Protein AF-0000000086019446 (afdb_homodimer)

Organism: Nephila pilipes (NCBI:txid299642)

Radius of gyration: 33.74 Å; Cα contacts (8 Å, |Δi|>4): 191; chains: 2; bounding box: 47×135×87 Å

Foldseek 3Di:
DDDPPPPDPPCPPCVVVVQDDQDDLVVLVVQLVPDQALVSLVVSLVVLVVSLVCLVVHDDPDPVVSVVSNVSSVVSSVVSVVVSVVNVVVVVVVVLVVQQVVCVVVVHHRDDDDDPPPPDPPPD/DPPPCPPDPPCVPCVVVVQDDQDDLVVLVVQLVPDQALVSLVVSLVVLVVSLVCLVVHDDPDPVVSVVSNVSSVVSSVVSVVSSVVRVVVVVVVVLVVQQVVCVVVVHDRDDDPDPDDDPPPPD

Secondary structure (DSSP, 8-state):
--------------------PPP-HHHHHHHHHH--SHHHHHHHHHHHHHHHHTGGGS--SSHHHHHHHHHHHHHHHHHHHHHHHHHHHHHHHHHHHHHHHHHHHTTPPPP-------------/--------------------PPP-HHHHHHHHHH--SHHHHHHHHHHHHHHHHTGGGS--SSHHHHHHHHHHHHHHHHHHHHHHHHHHHHHHHHHHHHHHHHHHHTTPPPP-------------

Structure (mmCIF, N/CA/C/O backbone):
data_AF-0000000086019446-model_v1
#
loop_
_entity.id
_entity.type
_entity.pdbx_description
1 polymer 'Uncharacterized protein'
#
loop_
_atom_site.group_PDB
_atom_site.id
_atom_site.type_symbol
_atom_site.label_atom_id
_atom_site.label_alt_id
_atom_site.label_comp_id
_atom_site.label_asym_id
_atom_site.label_entity_id
_atom_site.label_seq_id
_atom_site.pdbx_PDB_ins_code
_atom_site.Cartn_x
_atom_site.Cartn_y
_atom_site.Cartn_z
_atom_site.occupancy
_atom_site.B_iso_or_equiv
_atom_site.auth_seq_id
_atom_site.auth_comp_id
_atom_site.auth_asym_id
_atom_site.auth_atom_id
_atom_site.pdbx_PDB_model_num
ATOM 1 N N . MET A 1 1 ? -12.086 83.938 -12.227 1 29.7 1 MET A N 1
ATOM 2 C CA . MET A 1 1 ? -12.352 82.812 -13.133 1 29.7 1 MET A CA 1
ATOM 3 C C . MET A 1 1 ? -11.625 81.562 -12.664 1 29.7 1 MET A C 1
ATOM 5 O O . MET A 1 1 ? -10.398 81.5 -12.734 1 29.7 1 MET A O 1
ATOM 9 N N . ASP A 1 2 ? -12.016 81 -11.477 1 32.5 2 ASP A N 1
ATOM 10 C CA . ASP A 1 2 ? -11.562 80.125 -10.438 1 32.5 2 ASP A CA 1
ATOM 11 C C . ASP A 1 2 ? -11.258 78.75 -11.023 1 32.5 2 ASP A C 1
ATOM 13 O O . ASP A 1 2 ? -11.953 78.25 -11.93 1 32.5 2 ASP A O 1
ATOM 17 N N . THR A 1 3 ? -9.945 78.188 -10.852 1 35.88 3 THR A N 1
ATOM 18 C CA . THR A 1 3 ? -9.188 77 -11.109 1 35.88 3 THR A CA 1
ATOM 19 C C . THR A 1 3 ? -10.023 75.75 -10.781 1 35.88 3 THR A C 1
ATOM 21 O O . THR A 1 3 ? -10.531 75.625 -9.664 1 35.88 3 THR A O 1
ATOM 24 N N . ASP A 1 4 ? -10.633 75.062 -11.773 1 32.84 4 ASP A N 1
ATOM 25 C CA . ASP A 1 4 ? -11.297 73.812 -12.07 1 32.84 4 ASP A CA 1
ATOM 26 C C . ASP A 1 4 ? -10.523 72.625 -11.492 1 32.84 4 ASP A C 1
ATOM 28 O O . ASP A 1 4 ? -9.828 71.938 -12.219 1 32.84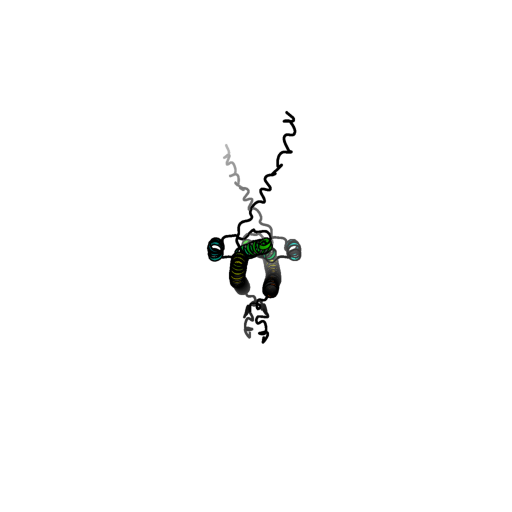 4 ASP A O 1
ATOM 32 N N . ASN A 1 5 ? -9.609 72.938 -10.539 1 37.22 5 ASN A N 1
ATOM 33 C CA . ASN A 1 5 ? -8.797 71.812 -10.141 1 37.22 5 ASN A CA 1
ATOM 34 C C . ASN A 1 5 ? -9.664 70.562 -9.797 1 37.22 5 ASN A C 1
ATOM 36 O O . ASN A 1 5 ? -10.422 70.625 -8.828 1 37.22 5 ASN A O 1
ATOM 40 N N . ILE A 1 6 ? -10.133 69.875 -10.812 1 38.38 6 ILE A N 1
ATOM 41 C CA . ILE A 1 6 ? -10.805 68.562 -10.672 1 38.38 6 ILE A CA 1
ATOM 42 C C . ILE A 1 6 ? -10.039 67.688 -9.68 1 38.38 6 ILE A C 1
ATOM 44 O O . ILE A 1 6 ? -8.82 67.562 -9.789 1 38.38 6 ILE A O 1
ATOM 48 N N . PRO A 1 7 ? -10.477 67.625 -8.422 1 35.78 7 PRO A N 1
ATOM 49 C CA . PRO A 1 7 ? -9.883 66.688 -7.43 1 35.78 7 PRO A CA 1
ATOM 50 C C . PRO A 1 7 ? -9.453 65.375 -8.039 1 35.78 7 PRO A C 1
ATOM 52 O O . PRO A 1 7 ? -9.992 64.938 -9.062 1 35.78 7 PRO A O 1
ATOM 55 N N . ASP A 1 8 ? -8.133 65.062 -8.102 1 37.19 8 ASP A N 1
ATOM 56 C CA . ASP A 1 8 ? -7.52 63.75 -8.32 1 37.19 8 ASP A CA 1
ATOM 57 C C . ASP A 1 8 ? -8.391 62.656 -7.766 1 37.19 8 ASP A C 1
ATOM 59 O O . ASP A 1 8 ? -8.695 62.625 -6.57 1 37.19 8 ASP A O 1
ATOM 63 N N . VAL A 1 9 ? -9.344 62.156 -8.492 1 35.72 9 VAL A N 1
ATOM 64 C CA . VAL A 1 9 ? -9.984 60.844 -8.375 1 35.72 9 VAL A CA 1
ATOM 65 C C . VAL A 1 9 ? -9.016 59.844 -7.734 1 35.72 9 VAL A C 1
ATOM 67 O O . VAL A 1 9 ? -7.941 59.594 -8.273 1 35.72 9 VAL A O 1
ATOM 70 N N . PHE A 1 10 ? -8.891 59.875 -6.418 1 35.19 10 PHE A N 1
ATOM 71 C CA . PHE A 1 10 ? -8.414 58.719 -5.656 1 35.19 10 PHE A CA 1
ATOM 72 C C . PHE A 1 10 ? -8.75 57.438 -6.371 1 35.19 10 PHE A C 1
ATOM 74 O O . PHE A 1 10 ? -9.922 57.156 -6.656 1 35.19 10 PHE A O 1
ATOM 81 N N . ALA A 1 11 ? -8.117 57.031 -7.402 1 37.34 11 ALA A N 1
ATOM 82 C CA . ALA A 1 11 ? -7.922 55.656 -7.855 1 37.34 11 ALA A CA 1
ATOM 83 C C . ALA A 1 11 ? -7.969 54.688 -6.684 1 37.34 11 ALA A C 1
ATOM 85 O O . ALA A 1 11 ? -6.977 54.5 -5.969 1 37.34 11 ALA A O 1
ATOM 86 N N . HIS A 1 12 ? -8.836 54.812 -5.668 1 37.66 12 HIS A N 1
ATOM 87 C CA . HIS A 1 12 ? -9.141 53.656 -4.832 1 37.66 12 HIS A CA 1
ATOM 88 C C . HIS A 1 12 ? -9.219 52.375 -5.668 1 37.66 12 HIS A C 1
ATOM 90 O O . HIS A 1 12 ? -10.258 52.094 -6.27 1 37.66 12 HIS A O 1
ATOM 96 N N . GLY A 1 13 ? -8.508 52.219 -6.695 1 40.19 13 GLY A N 1
ATOM 97 C CA . GLY A 1 13 ? -8.445 50.875 -7.184 1 40.19 13 GLY A CA 1
ATOM 98 C C . GLY A 1 13 ? -8.797 49.844 -6.121 1 40.19 13 GLY A C 1
ATOM 99 O O . GLY A 1 13 ? -8.5 50.031 -4.941 1 40.19 13 GLY A O 1
ATOM 100 N N . GLU A 1 14 ? -9.992 49.156 -6.203 1 39.81 14 GLU A N 1
ATOM 101 C CA . GLU A 1 14 ? -10.453 47.969 -5.527 1 39.81 14 GLU A CA 1
ATOM 102 C C . GLU A 1 14 ? -9.281 47.031 -5.191 1 39.81 14 GLU A C 1
ATOM 104 O O . GLU A 1 14 ? -8.695 46.438 -6.086 1 39.81 14 GLU A O 1
ATOM 109 N N . LEU A 1 15 ? -8.133 47.406 -4.777 1 41 15 LEU A N 1
ATOM 110 C CA . LEU A 1 15 ? -7.359 46.375 -4.094 1 41 15 LEU A CA 1
ATOM 111 C C . LEU A 1 15 ? -8.281 45.344 -3.467 1 41 15 LEU A C 1
ATOM 113 O O . LEU A 1 15 ? -8.812 45.562 -2.375 1 41 15 LEU A O 1
ATOM 117 N N . PHE A 1 16 ? -9.32 44.938 -4.062 1 43.44 16 PHE A N 1
ATOM 118 C CA . PHE A 1 16 ? -9.961 43.688 -3.676 1 43.44 16 PHE A CA 1
ATOM 119 C C . PHE A 1 16 ? -8.938 42.688 -3.162 1 43.44 16 PHE A C 1
ATOM 121 O O . PHE A 1 16 ? -8.312 41.969 -3.947 1 43.44 16 PHE A O 1
ATOM 128 N N . THR A 1 17 ? -7.941 43.031 -2.48 1 46.56 17 THR A N 1
ATOM 129 C CA . THR A 1 17 ? -7.172 42 -1.814 1 46.56 17 THR A CA 1
ATOM 130 C C . THR A 1 17 ? -8.086 40.844 -1.357 1 46.56 17 THR A C 1
ATOM 132 O O . THR A 1 17 ? -9.055 41.094 -0.641 1 46.56 17 THR A O 1
ATOM 135 N N . SER A 1 18 ? -8.414 40 -2.225 1 51.56 18 SER A N 1
ATOM 136 C CA . SER A 1 18 ? -9.117 38.781 -1.83 1 51.56 18 SER A CA 1
ATOM 137 C C . SER A 1 18 ? -8.852 38.438 -0.37 1 51.56 18 SER A C 1
ATOM 139 O O . SER A 1 18 ? -7.695 38.281 0.033 1 51.56 18 SER A O 1
ATOM 141 N N . PHE A 1 19 ? -9.594 38.969 0.502 1 65.31 19 PHE A N 1
ATOM 142 C CA . PHE A 1 19 ? -9.539 38.656 1.928 1 65.31 19 PHE A CA 1
ATOM 143 C C . PHE A 1 19 ? -9.492 37.156 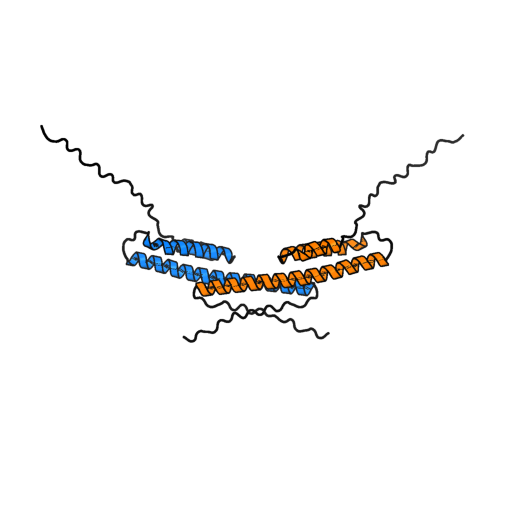2.162 1 65.31 19 PHE A C 1
ATOM 145 O O . PHE A 1 19 ? -10.391 36.438 1.748 1 65.31 19 PHE A O 1
ATOM 152 N N . ILE A 1 20 ? -8.359 36.594 2.219 1 75.25 20 ILE A N 1
ATOM 153 C CA . ILE A 1 20 ? -8.211 35.188 2.605 1 75.25 20 ILE A CA 1
ATOM 154 C C . ILE A 1 20 ? -8.742 35 4.02 1 75.25 20 ILE A C 1
ATOM 156 O O . ILE A 1 20 ? -8.328 35.688 4.953 1 75.25 20 ILE A O 1
ATOM 160 N N . GLU A 1 21 ? -9.867 34.375 4.082 1 87.19 21 GLU A N 1
ATOM 161 C CA . GLU A 1 21 ? -10.422 34.062 5.391 1 87.19 21 GLU A CA 1
ATOM 162 C C . GLU A 1 21 ? -9.797 32.781 5.961 1 87.19 21 GLU A C 1
ATOM 164 O O . GLU A 1 21 ? -9.461 31.859 5.215 1 87.19 21 GLU A O 1
ATOM 169 N N . PRO A 1 22 ? -9.641 32.844 7.285 1 92.19 22 PRO A N 1
ATOM 170 C CA . PRO A 1 22 ? -9.156 31.609 7.902 1 92.19 22 PRO A CA 1
ATOM 171 C C . PRO A 1 22 ? -10.094 30.422 7.688 1 92.19 22 PRO A C 1
ATOM 173 O O . PRO A 1 22 ? -11.312 30.609 7.582 1 92.19 22 PRO A O 1
ATOM 176 N N . VAL A 1 23 ? -9.516 29.344 7.605 1 93.75 23 VAL A N 1
ATOM 177 C CA . VAL A 1 23 ? -10.273 28.109 7.449 1 93.75 23 VAL A CA 1
ATOM 178 C C . VAL A 1 23 ? -10.961 27.75 8.766 1 93.75 23 VAL A C 1
ATOM 180 O O . VAL A 1 23 ? -10.391 27.938 9.844 1 93.75 23 VAL A O 1
ATOM 183 N N . ASN A 1 24 ? -12.109 27.281 8.617 1 93.12 24 ASN A N 1
ATOM 184 C CA . ASN A 1 24 ? -12.859 26.797 9.773 1 93.12 24 ASN A CA 1
ATOM 185 C C . ASN A 1 24 ? -12.352 25.438 10.25 1 93.12 24 ASN A C 1
ATOM 187 O O . ASN A 1 24 ? -12.617 24.422 9.609 1 93.12 24 ASN A O 1
ATOM 191 N N . VAL A 1 25 ? -11.758 25.359 11.422 1 96.38 25 VAL A N 1
ATOM 192 C CA . VAL A 1 25 ? -11.109 24.156 11.945 1 96.38 25 VAL A CA 1
ATOM 193 C C . VAL A 1 25 ? -12.156 23.109 12.305 1 96.38 25 VAL A C 1
ATOM 195 O O . VAL A 1 25 ? -11.938 21.922 12.117 1 96.38 25 VAL A O 1
ATOM 198 N N . GLU A 1 26 ? -13.305 23.594 12.773 1 94.75 26 GLU A N 1
ATOM 199 C CA . GLU A 1 26 ? -14.359 22.656 13.156 1 94.75 26 GLU A CA 1
ATOM 200 C C . GLU A 1 26 ? -14.859 21.875 11.953 1 94.75 26 GLU A C 1
ATOM 202 O O . GLU A 1 26 ? -15.141 20.672 12.062 1 94.75 26 GLU A O 1
ATOM 207 N N . ALA A 1 27 ? -15 22.469 10.836 1 94.56 27 ALA A N 1
ATOM 208 C CA . ALA A 1 27 ? -15.383 21.781 9.602 1 94.56 27 ALA A CA 1
ATOM 209 C C . ALA A 1 27 ? -14.336 20.75 9.203 1 94.56 27 ALA A C 1
ATOM 211 O O . ALA A 1 27 ? -14.672 19.656 8.734 1 94.56 27 ALA A O 1
ATOM 212 N N . GLN A 1 28 ? -13.086 21.078 9.383 1 97.12 28 GLN A N 1
ATOM 213 C CA . GLN A 1 28 ? -12.008 20.156 9.039 1 97.12 28 GLN A CA 1
ATOM 214 C C . GLN A 1 28 ? -11.977 18.953 9.977 1 97.12 28 GLN A C 1
ATOM 216 O O . GLN A 1 28 ? -11.594 17.859 9.578 1 97.12 28 GLN A O 1
ATOM 221 N N . LYS A 1 29 ? -12.352 19.219 11.195 1 97.5 29 LYS A N 1
ATOM 222 C CA . LYS A 1 29 ? -12.422 18.109 12.148 1 97.5 29 LYS A CA 1
ATOM 223 C C . LYS A 1 29 ? -13.422 17.047 11.695 1 97.5 29 LYS A C 1
ATOM 225 O O . LYS A 1 29 ? -13.172 15.852 11.828 1 97.5 29 LYS A O 1
ATOM 230 N N . VAL A 1 30 ? -14.516 17.547 11.219 1 97 30 VAL A N 1
ATOM 231 C CA . VAL A 1 30 ? -15.523 16.641 10.703 1 97 30 VAL A CA 1
ATOM 232 C C . VAL A 1 30 ? -14.93 15.812 9.555 1 97 30 VAL A C 1
ATOM 234 O O . VAL A 1 30 ? -15.117 14.594 9.5 1 97 30 VAL A O 1
ATOM 237 N N . ASN A 1 31 ? -14.234 16.484 8.641 1 96.62 31 ASN A N 1
ATOM 238 C CA . ASN A 1 31 ? -13.578 15.797 7.539 1 96.62 31 ASN A CA 1
ATOM 239 C C . ASN A 1 31 ? -12.555 14.773 8.039 1 96.62 31 ASN A C 1
ATOM 241 O O . ASN A 1 31 ? -12.461 13.672 7.508 1 96.62 31 ASN A O 1
ATOM 245 N N . LEU A 1 32 ? -11.836 15.156 9.094 1 98.25 32 LEU A N 1
ATOM 246 C CA . LEU A 1 32 ? -10.812 14.281 9.648 1 98.25 32 LEU A CA 1
ATOM 247 C C . LEU A 1 32 ? -11.43 13.023 10.25 1 98.25 32 LEU A C 1
ATOM 249 O O . LEU A 1 32 ? -10.914 11.922 10.055 1 98.25 32 LEU A O 1
ATOM 253 N N . ILE A 1 33 ? -12.461 13.211 10.914 1 97.38 33 ILE A N 1
ATOM 254 C CA . ILE A 1 33 ? -13.156 12.094 11.547 1 97.38 33 ILE A CA 1
ATOM 255 C C . ILE A 1 33 ? -13.625 11.109 10.477 1 97.38 33 ILE A C 1
ATOM 257 O O . ILE A 1 33 ? -13.578 9.898 10.68 1 97.38 33 ILE A O 1
ATOM 261 N N . ALA A 1 34 ? -13.961 11.594 9.352 1 96.56 34 ALA A N 1
ATOM 262 C CA . ALA A 1 34 ? -14.523 10.781 8.281 1 96.56 34 ALA A CA 1
ATOM 263 C C . ALA A 1 34 ? -13.438 10.023 7.531 1 96.56 34 ALA A C 1
ATOM 265 O O . ALA A 1 34 ? -13.727 9.117 6.75 1 96.56 34 ALA A O 1
ATOM 266 N N . CYS A 1 35 ? -12.234 10.359 7.754 1 97 35 CYS A N 1
ATOM 267 C CA . CYS A 1 35 ? -11.133 9.703 7.059 1 97 35 CYS A CA 1
ATOM 268 C C . CYS A 1 35 ? -10.992 8.258 7.512 1 97 35 CYS A C 1
ATOM 270 O O . CYS A 1 35 ? -10.883 7.98 8.711 1 97 35 CYS A O 1
ATOM 272 N N . ASN A 1 36 ? -10.922 7.34 6.508 1 96.81 36 ASN A N 1
ATOM 273 C CA . ASN A 1 36 ? -10.711 5.93 6.824 1 96.81 36 ASN A CA 1
ATOM 274 C C . ASN A 1 36 ? -9.438 5.391 6.18 1 96.81 36 ASN A C 1
ATOM 276 O O . ASN A 1 36 ? -9.062 4.238 6.398 1 96.81 36 ASN A O 1
ATOM 280 N N . LYS A 1 37 ? -8.852 6.211 5.41 1 97.25 37 LYS A N 1
ATOM 281 C CA . LYS A 1 37 ? -7.562 5.887 4.801 1 97.25 37 LYS A CA 1
ATOM 282 C C . LYS A 1 37 ? -6.512 6.938 5.152 1 97.25 37 LYS A C 1
ATOM 284 O O . LYS A 1 37 ? -6.82 8.125 5.258 1 97.25 37 LYS A O 1
ATOM 289 N N . SER A 1 38 ? -5.266 6.426 5.254 1 97.44 38 SER A N 1
ATOM 290 C CA . SER A 1 38 ? -4.18 7.32 5.637 1 97.44 38 SER A CA 1
ATOM 291 C C . SER A 1 38 ? -3.992 8.43 4.609 1 97.44 38 SER A C 1
ATOM 293 O O . SER A 1 38 ? -3.721 9.578 4.969 1 97.44 38 SER A O 1
ATOM 295 N N . ILE A 1 39 ? -4.168 8.117 3.359 1 96.62 39 ILE A N 1
ATOM 296 C CA . ILE A 1 39 ? -3.904 9.062 2.285 1 96.62 39 ILE A CA 1
ATOM 297 C C . ILE A 1 39 ? -4.871 10.242 2.391 1 96.62 39 ILE A C 1
ATOM 299 O O . ILE A 1 39 ? -4.516 11.375 2.062 1 96.62 39 ILE A O 1
ATOM 303 N N . ASP A 1 40 ? -6.109 10 2.832 1 96.94 40 ASP A N 1
ATOM 304 C CA . ASP A 1 40 ? -7.09 11.062 3.018 1 96.94 40 ASP A CA 1
ATOM 305 C C . ASP A 1 40 ? -6.668 12.008 4.141 1 96.94 40 ASP A C 1
ATOM 307 O O . ASP A 1 40 ? -6.816 13.227 4.023 1 96.94 40 ASP A O 1
ATOM 311 N N . CYS A 1 41 ? -6.105 11.43 5.188 1 97.69 41 CYS A N 1
ATOM 312 C CA . CYS A 1 41 ? -5.586 12.242 6.281 1 97.69 41 CYS A CA 1
ATOM 313 C C . CYS A 1 41 ? -4.453 13.141 5.801 1 97.69 41 CYS A C 1
ATOM 315 O O . CYS A 1 41 ? -4.379 14.312 6.18 1 97.69 41 CYS A O 1
ATOM 317 N N . LEU A 1 42 ? -3.637 12.516 5.012 1 97.81 42 LEU A N 1
ATOM 318 C CA . LEU A 1 42 ? -2.486 13.258 4.512 1 97.81 42 LEU A CA 1
ATOM 319 C C . LEU A 1 42 ? -2.934 14.484 3.719 1 97.81 42 LEU A C 1
ATOM 321 O O . LEU A 1 42 ? -2.348 15.562 3.848 1 97.81 42 LEU A O 1
ATOM 325 N N . SER A 1 43 ? -3.963 14.32 2.947 1 97.75 43 SER A N 1
ATOM 326 C CA . SER A 1 43 ? -4.504 15.43 2.166 1 97.75 43 SER A CA 1
ATOM 327 C C . SER A 1 43 ? -4.969 16.562 3.066 1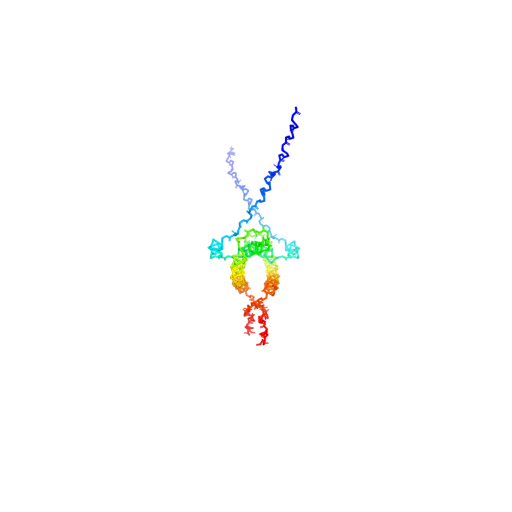 97.75 43 SER A C 1
ATOM 329 O O . SER A 1 43 ? -4.734 17.734 2.768 1 97.75 43 SER A O 1
ATOM 331 N N . ILE A 1 44 ? -5.559 16.219 4.145 1 98.19 44 ILE A N 1
ATOM 332 C CA . ILE A 1 44 ? -6.055 17.203 5.094 1 98.19 44 ILE A CA 1
ATOM 333 C C . ILE A 1 44 ? -4.879 17.906 5.773 1 98.19 44 ILE A C 1
ATOM 335 O O . ILE A 1 44 ? -4.895 19.125 5.961 1 98.19 44 ILE A O 1
ATOM 339 N N . ILE A 1 45 ? -3.873 17.125 6.113 1 98.25 45 ILE A N 1
ATOM 340 C CA . ILE A 1 45 ? -2.68 17.672 6.738 1 98.25 45 ILE A CA 1
ATOM 341 C C . ILE A 1 45 ? -2.049 18.719 5.812 1 98.25 45 ILE A C 1
ATOM 343 O O . ILE A 1 45 ? -1.79 19.844 6.227 1 98.25 45 ILE A O 1
ATOM 347 N N . LEU A 1 46 ? -1.829 18.328 4.59 1 97.62 46 LEU A N 1
ATOM 348 C CA . LEU A 1 46 ? -1.182 19.203 3.623 1 97.62 46 LEU A CA 1
ATOM 349 C C . LEU A 1 46 ? -2.012 20.469 3.395 1 97.62 46 LEU A C 1
ATOM 351 O O . LEU A 1 46 ? -1.465 21.562 3.303 1 97.62 46 LEU A O 1
ATOM 355 N N . PHE A 1 47 ? -3.289 20.328 3.326 1 97.81 47 PHE A N 1
ATOM 356 C CA . PHE A 1 47 ? -4.195 21.453 3.168 1 97.81 47 PHE A CA 1
ATOM 357 C C . PHE A 1 47 ? -4.059 22.438 4.336 1 97.81 47 PHE A C 1
ATOM 359 O O . PHE A 1 47 ? -3.891 23.641 4.129 1 97.81 47 PHE A O 1
ATOM 366 N N . MET A 1 48 ? -4.066 21.922 5.531 1 98 48 MET A N 1
ATOM 367 C CA . MET A 1 48 ? -4.031 22.766 6.723 1 98 48 MET A CA 1
ATOM 368 C C . MET A 1 48 ? -2.654 23.391 6.898 1 98 48 MET A C 1
ATOM 370 O O . MET A 1 48 ? -2.547 24.531 7.375 1 98 48 MET A O 1
ATOM 374 N N . GLU A 1 49 ? -1.639 22.641 6.543 1 97.44 49 GLU A N 1
ATOM 375 C CA . GLU A 1 49 ? -0.297 23.219 6.586 1 97.44 49 GLU A CA 1
ATOM 376 C C . GLU A 1 49 ? -0.169 24.391 5.625 1 97.44 49 GLU A C 1
ATOM 378 O O . GLU A 1 49 ? 0.455 25.406 5.949 1 97.44 49 GLU A O 1
ATOM 383 N N . GLU A 1 50 ? -0.741 24.219 4.449 1 97.25 50 GLU A N 1
ATOM 384 C CA . GLU A 1 50 ? -0.746 25.328 3.5 1 97.25 50 GLU A CA 1
ATOM 385 C C . GLU A 1 50 ? -1.467 26.547 4.074 1 97.25 50 GLU A C 1
ATOM 387 O O . GLU A 1 50 ? -0.993 27.672 3.941 1 97.25 50 GLU A O 1
ATOM 392 N N . LYS A 1 51 ? -2.566 26.359 4.703 1 97 51 LYS A N 1
ATOM 393 C CA . LYS A 1 51 ? -3.326 27.453 5.305 1 97 51 LYS A CA 1
ATOM 394 C C . LYS A 1 51 ? -2.547 28.109 6.445 1 97 51 LYS A C 1
ATOM 396 O O . LYS A 1 51 ? -2.576 29.328 6.605 1 97 51 LYS A O 1
ATOM 401 N N . LEU A 1 52 ? -1.892 27.25 7.242 1 97.44 52 LEU A N 1
ATOM 402 C CA . LEU A 1 52 ? -1.066 27.766 8.328 1 97.44 52 LEU A CA 1
ATOM 403 C C . LEU A 1 52 ? 0.021 28.688 7.789 1 97.44 52 LEU A C 1
ATOM 405 O O . LEU A 1 52 ? 0.259 29.766 8.344 1 97.44 52 LEU A O 1
ATOM 409 N N . ASN A 1 53 ? 0.585 28.328 6.688 1 95.5 53 ASN A N 1
ATOM 410 C CA . ASN A 1 53 ? 1.662 29.094 6.078 1 95.5 53 ASN A CA 1
ATOM 411 C C . ASN A 1 53 ? 1.148 30.422 5.496 1 95.5 53 ASN A C 1
ATOM 413 O O . ASN A 1 53 ? 1.924 31.344 5.277 1 95.5 53 ASN A O 1
ATOM 417 N N . LYS A 1 54 ? -0.099 30.562 5.297 1 94.69 54 LYS A N 1
ATOM 418 C CA . LYS A 1 54 ? -0.68 31.734 4.672 1 94.69 54 LYS A CA 1
ATOM 419 C C . LYS A 1 54 ? -1.239 32.688 5.719 1 94.69 54 LYS A C 1
ATOM 421 O O . LYS A 1 54 ? -1.729 33.781 5.379 1 94.69 54 LYS A O 1
ATOM 426 N N . ILE A 1 55 ? -1.107 32.344 7.035 1 94.81 55 ILE A N 1
ATOM 427 C CA . ILE A 1 55 ? -1.68 33.156 8.109 1 94.81 55 ILE A CA 1
ATOM 428 C C . ILE A 1 55 ? -1.129 34.562 8.047 1 94.81 55 ILE A C 1
ATOM 430 O O . ILE A 1 55 ? -1.873 35.531 8.219 1 94.81 55 ILE A O 1
ATOM 434 N N . PRO A 1 56 ? 0.177 34.812 7.746 1 92.19 56 PRO A N 1
ATOM 435 C CA . PRO A 1 56 ? 0.707 36.156 7.691 1 92.19 56 PRO A CA 1
ATOM 436 C C . PRO A 1 56 ? 0.029 37 6.617 1 92.19 56 PRO A C 1
ATOM 438 O O . PRO A 1 56 ? 0.117 38.25 6.656 1 92.19 56 PRO A O 1
ATOM 441 N N . GLN A 1 57 ? -0.667 36.406 5.676 1 91.25 57 GLN A N 1
ATOM 442 C CA . GLN A 1 57 ? -1.319 37.125 4.59 1 91.25 57 GLN A CA 1
ATOM 443 C C . GLN A 1 57 ? -2.754 37.5 4.957 1 91.25 57 GLN A C 1
ATOM 445 O O . GLN A 1 57 ? -3.424 38.219 4.211 1 91.25 57 GLN A O 1
ATOM 450 N N . ILE A 1 58 ? -3.234 37 6.059 1 90.81 58 ILE A N 1
ATOM 451 C CA . ILE A 1 58 ? -4.609 37.25 6.488 1 90.81 58 ILE A CA 1
ATOM 452 C C . ILE A 1 58 ? -4.656 38.469 7.406 1 90.81 58 ILE A C 1
ATOM 454 O O . ILE A 1 58 ? -3.771 38.656 8.25 1 90.81 58 ILE A O 1
ATOM 458 N N . ILE A 1 59 ? -5.645 39.25 7.266 1 89.5 59 ILE A N 1
ATOM 459 C CA . ILE A 1 59 ? -5.84 40.406 8.117 1 89.5 59 ILE A CA 1
ATOM 460 C C . ILE A 1 59 ? -6.672 40.031 9.336 1 89.5 59 ILE A C 1
ATOM 462 O O . ILE A 1 59 ? -7.812 39.562 9.203 1 89.5 59 ILE A O 1
ATOM 466 N N . PHE A 1 60 ? -6.051 40.25 10.547 1 90.88 60 PHE A N 1
ATOM 467 C CA . PHE A 1 60 ? -6.734 39.938 11.797 1 90.88 60 PHE A CA 1
ATOM 468 C C . PHE A 1 60 ? -7.082 41.219 12.547 1 90.88 60 PHE A C 1
ATOM 470 O O . PHE A 1 60 ? -6.477 42.25 12.312 1 90.88 60 PHE A O 1
ATOM 477 N N . LEU A 1 61 ? -8.109 41.062 13.352 1 88.5 61 LEU A N 1
ATOM 478 C CA . LEU A 1 61 ? -8.531 42.188 14.195 1 88.5 61 LEU A CA 1
ATOM 479 C C . LEU A 1 61 ? -7.391 42.656 15.086 1 88.5 61 LEU A C 1
ATOM 481 O O . LEU A 1 61 ? -7.168 43.875 15.227 1 88.5 61 LEU A O 1
ATOM 485 N N . ASP A 1 62 ? -6.699 41.656 15.758 1 91 62 ASP A N 1
ATOM 486 C CA . ASP A 1 62 ? -5.52 41.875 16.578 1 91 62 ASP A CA 1
ATOM 487 C C . ASP A 1 62 ? -4.609 40.656 16.625 1 91 62 ASP A C 1
ATOM 489 O O . ASP A 1 62 ? -4.93 39.625 16.031 1 91 62 ASP A O 1
ATOM 493 N N . GLU A 1 63 ? -3.514 40.844 17.375 1 93.19 63 GLU A N 1
ATOM 494 C CA . GLU A 1 63 ? -2.502 39.812 17.438 1 93.19 63 GLU A CA 1
ATOM 495 C C . GLU A 1 63 ? -3.004 38.594 18.234 1 93.19 63 GLU A C 1
ATOM 497 O O . GLU A 1 63 ? -2.594 37.469 17.984 1 93.19 63 GLU A O 1
ATOM 502 N N . SER A 1 64 ? -3.84 38.906 19.125 1 94.06 64 SER A N 1
ATOM 503 C CA . SER A 1 64 ? -4.391 37.812 19.953 1 94.06 64 SER A CA 1
ATOM 504 C C . SER A 1 64 ? -5.215 36.875 19.094 1 94.06 64 SER A C 1
ATOM 506 O O . SER A 1 64 ? -5.086 35.656 19.234 1 94.06 64 SER A O 1
ATOM 508 N N . LYS A 1 65 ? -6.004 37.406 18.25 1 94.25 65 LYS A N 1
ATOM 509 C CA . LYS A 1 65 ? -6.832 36.594 17.375 1 94.25 65 LYS A CA 1
ATOM 510 C C . LYS A 1 65 ? -5.969 35.812 16.375 1 94.25 65 LYS A C 1
ATOM 512 O O . LYS A 1 65 ? -6.246 34.625 16.109 1 94.25 65 LYS A O 1
ATOM 517 N N . LYS A 1 66 ? -5.008 36.406 15.859 1 94.75 66 LYS A N 1
ATOM 518 C CA . LYS A 1 66 ? -4.066 35.719 14.961 1 94.75 66 LYS A CA 1
ATOM 519 C C . LYS A 1 66 ? -3.41 34.531 15.648 1 94.75 66 LYS A C 1
ATOM 521 O O . LYS A 1 66 ? -3.363 33.438 15.086 1 94.75 66 LYS A O 1
ATOM 526 N N . ASN A 1 67 ? -2.938 34.719 16.844 1 95.88 67 ASN A N 1
ATOM 527 C CA . ASN A 1 67 ? -2.281 33.656 17.609 1 95.88 67 ASN A CA 1
ATOM 528 C C . ASN A 1 67 ? -3.238 32.5 17.922 1 95.88 67 ASN A C 1
ATOM 530 O O . ASN A 1 67 ? -2.846 31.344 17.875 1 95.88 67 ASN A O 1
ATOM 534 N N . GLU A 1 68 ? -4.43 32.875 18.234 1 95.62 68 GLU A N 1
ATOM 535 C CA . GLU A 1 68 ? -5.445 31.875 18.5 1 95.62 68 GLU A CA 1
ATOM 536 C C . GLU A 1 68 ? -5.668 30.984 17.281 1 95.62 68 GLU A C 1
ATOM 538 O O . GLU A 1 68 ? -5.707 29.766 17.406 1 95.62 68 GLU A O 1
ATOM 543 N N . VAL A 1 69 ? -5.809 31.562 16.141 1 95.56 69 VAL A N 1
ATOM 544 C CA . VAL A 1 69 ? -6.027 30.828 14.898 1 95.56 69 VAL A CA 1
ATOM 545 C C . VAL A 1 69 ? -4.816 29.953 14.602 1 95.56 69 VAL A C 1
ATOM 547 O O . VAL A 1 69 ? -4.961 28.766 14.258 1 95.56 69 VAL A O 1
ATOM 550 N N . MET A 1 70 ? -3.648 30.438 14.75 1 96.88 70 MET A N 1
ATOM 551 C CA . MET A 1 70 ? -2.42 29.688 14.508 1 96.88 70 MET A CA 1
ATOM 552 C C . MET A 1 70 ? -2.334 28.469 15.43 1 96.88 70 MET A C 1
ATOM 554 O O . MET A 1 70 ? -1.969 27.375 14.992 1 96.88 70 MET A O 1
ATOM 558 N N . GLN A 1 71 ? -2.654 28.719 16.625 1 97.25 71 GLN A N 1
ATOM 559 C CA . GLN A 1 71 ? -2.619 27.641 17.594 1 97.25 71 GLN A CA 1
ATOM 560 C C . GLN A 1 71 ? -3.637 26.547 17.266 1 97.25 71 GLN A C 1
ATOM 562 O O . GLN A 1 71 ? -3.328 25.359 17.328 1 97.25 71 GLN A O 1
ATOM 567 N N . ASN A 1 72 ? -4.801 27.016 16.891 1 97.56 72 ASN A N 1
ATOM 568 C CA . ASN A 1 72 ? -5.84 26.062 16.516 1 97.56 72 ASN A CA 1
ATOM 569 C C . ASN A 1 72 ? -5.414 25.219 15.312 1 97.56 72 ASN A C 1
ATOM 571 O O . ASN A 1 72 ? -5.641 24.016 15.289 1 97.56 72 ASN A O 1
ATOM 575 N N . TYR A 1 73 ? -4.832 25.828 14.328 1 98 73 TYR A N 1
ATOM 576 C CA . TYR A 1 73 ? -4.34 25.094 13.164 1 98 73 TYR A CA 1
ATOM 577 C C . TYR A 1 73 ? -3.287 24.078 13.555 1 98 73 TYR A C 1
ATOM 579 O O . TYR A 1 73 ? -3.346 22.922 13.133 1 98 73 TYR A O 1
ATOM 587 N N . SER A 1 74 ? -2.393 24.484 14.453 1 97.56 74 SER A N 1
ATOM 588 C CA . SER A 1 74 ? -1.29 23.625 14.859 1 97.56 74 SER A CA 1
ATOM 589 C C . SER A 1 74 ? -1.799 22.391 15.609 1 97.56 74 SER A C 1
ATOM 591 O O . SER A 1 74 ? -1.362 21.281 15.352 1 97.56 74 SER A O 1
ATOM 593 N N . ILE A 1 75 ? -2.674 22.703 16.484 1 97.88 75 ILE A N 1
ATOM 594 C CA . ILE A 1 75 ? -3.244 21.609 17.266 1 97.88 75 ILE A CA 1
ATOM 595 C C . ILE A 1 75 ? -3.957 20.625 16.328 1 97.88 75 ILE A C 1
ATOM 597 O O . ILE A 1 75 ? -3.795 19.406 16.469 1 97.88 75 ILE A O 1
ATOM 601 N N . PHE A 1 76 ? -4.727 21.156 15.422 1 98.5 76 PHE A N 1
ATOM 602 C CA . PHE A 1 76 ? -5.453 20.312 14.477 1 98.5 76 PHE A CA 1
ATOM 603 C C . PHE A 1 76 ? -4.488 19.484 13.633 1 98.5 76 PHE A C 1
ATOM 605 O O . PHE A 1 76 ? -4.711 18.297 13.422 1 98.5 76 PHE A O 1
ATOM 612 N N . ILE A 1 77 ? -3.486 20.078 13.117 1 98.19 77 ILE A N 1
ATOM 613 C CA . ILE A 1 77 ? -2.508 19.406 12.273 1 98.19 77 ILE A CA 1
ATOM 614 C C . ILE A 1 77 ? -1.864 18.25 13.047 1 98.19 77 ILE A C 1
ATOM 616 O O . ILE A 1 77 ? -1.686 17.156 12.508 1 98.19 77 ILE A O 1
ATOM 620 N N . GLU A 1 78 ? -1.57 18.438 14.305 1 97.06 78 GLU A N 1
ATOM 621 C CA . GLU A 1 78 ? -0.988 17.375 15.125 1 97.06 78 GLU A CA 1
ATOM 622 C C . GLU A 1 78 ? -1.962 16.219 15.305 1 97.06 78 GLU A C 1
ATOM 624 O O . GLU A 1 78 ? -1.563 15.055 15.242 1 97.06 78 GLU A O 1
ATOM 629 N N . GLU A 1 79 ? -3.139 16.609 15.469 1 97.31 79 GLU A N 1
ATOM 630 C CA . GLU A 1 79 ? -4.168 15.57 15.562 1 97.31 79 GLU A CA 1
ATOM 631 C C . GLU A 1 79 ? -4.273 14.773 14.266 1 97.31 79 GLU A C 1
ATOM 633 O O . GLU A 1 79 ? -4.371 13.547 14.297 1 97.31 79 GLU A O 1
ATOM 638 N N . ALA A 1 80 ? -4.289 15.445 13.195 1 98.06 80 ALA A N 1
ATOM 639 C CA . ALA A 1 80 ? -4.387 14.805 11.891 1 98.06 80 ALA A CA 1
ATOM 640 C C . ALA A 1 80 ? -3.172 13.922 11.625 1 98.06 80 ALA A C 1
ATOM 642 O O . ALA A 1 80 ? -3.305 12.828 11.07 1 98.06 80 ALA A O 1
ATOM 643 N N . ARG A 1 81 ? -2.002 14.375 12 1 97.06 81 ARG A N 1
ATOM 644 C CA . ARG A 1 81 ? -0.781 13.594 11.828 1 97.06 81 ARG A CA 1
ATOM 645 C C . ARG A 1 81 ? -0.838 12.305 12.641 1 97.06 81 ARG A C 1
ATOM 647 O O . ARG A 1 81 ? -0.428 11.25 12.156 1 97.06 81 ARG A O 1
ATOM 654 N N . ALA A 1 82 ? -1.306 12.438 13.836 1 94.75 82 ALA A N 1
ATOM 655 C CA . ALA A 1 82 ? -1.467 11.25 14.672 1 94.75 82 ALA A CA 1
ATOM 656 C C . ALA A 1 82 ? -2.422 10.25 14.023 1 94.75 82 ALA A C 1
ATOM 658 O O . ALA A 1 82 ? -2.146 9.047 13.992 1 94.75 82 ALA A O 1
ATOM 659 N N . LYS A 1 83 ? -3.508 10.789 13.484 1 96.94 83 LYS A N 1
ATOM 660 C CA . LYS A 1 83 ? -4.473 9.914 12.828 1 96.94 83 LYS A CA 1
ATOM 661 C C . LYS A 1 83 ? -3.865 9.266 11.586 1 96.94 83 LYS A C 1
ATOM 663 O O . LYS A 1 83 ? -4.059 8.07 11.344 1 96.94 83 LYS A O 1
ATOM 668 N N . TYR A 1 84 ? -3.197 10.008 10.797 1 97.06 84 TYR A N 1
ATOM 669 C CA . TYR A 1 84 ? -2.498 9.477 9.641 1 97.06 84 TYR A CA 1
ATOM 670 C C . TYR A 1 84 ? -1.595 8.312 10.031 1 97.06 84 TYR A C 1
ATOM 672 O O . TYR A 1 84 ? -1.639 7.246 9.414 1 97.06 84 TYR A O 1
ATOM 680 N N . THR A 1 85 ? -0.768 8.523 11.031 1 95.38 85 THR A N 1
ATOM 681 C CA . THR A 1 85 ? 0.212 7.531 11.445 1 95.38 85 THR A CA 1
ATOM 682 C C . THR A 1 85 ? -0.48 6.25 11.906 1 95.38 85 THR A C 1
ATOM 684 O O . THR A 1 85 ? -0.059 5.148 11.547 1 95.38 85 THR A O 1
ATOM 687 N N . ASN A 1 86 ? -1.507 6.484 12.633 1 93.94 86 ASN A N 1
ATOM 688 C CA . ASN A 1 86 ? -2.248 5.328 13.117 1 93.94 86 ASN A CA 1
ATOM 689 C C . ASN A 1 86 ? -2.867 4.535 11.969 1 93.94 86 ASN A C 1
ATOM 691 O O . ASN A 1 86 ? -2.754 3.309 11.922 1 93.94 86 ASN A O 1
ATOM 695 N N . LEU A 1 87 ? -3.506 5.188 11.062 1 96.12 87 LEU A N 1
ATOM 696 C CA . LEU A 1 87 ? -4.137 4.52 9.93 1 96.12 87 LEU A CA 1
ATOM 697 C C . LEU A 1 87 ? -3.096 3.834 9.055 1 96.12 87 LEU A C 1
ATOM 699 O O . LEU A 1 87 ? -3.309 2.711 8.586 1 96.12 87 LEU A O 1
ATOM 703 N N . LYS A 1 88 ? -1.99 4.453 8.867 1 95.62 88 LYS A N 1
ATOM 704 C CA . LYS A 1 88 ? -0.94 3.881 8.023 1 95.62 88 LYS A CA 1
ATOM 705 C C . LYS A 1 88 ? -0.369 2.609 8.648 1 95.62 88 LYS A C 1
ATOM 707 O O . LYS A 1 88 ? -0.108 1.632 7.945 1 95.62 88 LYS A O 1
ATOM 712 N N . GLN A 1 89 ? -0.201 2.711 9.922 1 91.94 89 GLN A N 1
ATOM 713 C CA . GLN A 1 89 ? 0.252 1.514 10.625 1 91.94 89 GLN A CA 1
ATOM 714 C C . GLN A 1 89 ? -0.737 0.365 10.445 1 91.94 89 GLN A C 1
ATOM 716 O O . GLN A 1 89 ? -0.337 -0.772 10.188 1 91.94 89 GLN A O 1
ATOM 721 N N . ASP A 1 90 ? -1.965 0.649 10.578 1 93.06 90 ASP A N 1
ATOM 722 C CA . ASP A 1 90 ? -2.99 -0.377 10.406 1 93.06 90 ASP A CA 1
ATOM 723 C C . ASP A 1 90 ? -2.979 -0.937 8.992 1 93.06 90 ASP A C 1
ATOM 725 O O . ASP A 1 90 ? -3.145 -2.143 8.789 1 93.06 90 ASP A O 1
ATOM 729 N N . GLU A 1 91 ? -2.828 -0.074 8.023 1 94.75 91 GLU A N 1
ATOM 730 C CA . GLU A 1 91 ? -2.752 -0.501 6.629 1 94.75 91 GLU A CA 1
ATOM 731 C C . GLU A 1 91 ? -1.569 -1.438 6.398 1 94.75 91 GLU A C 1
ATOM 733 O O . GLU A 1 91 ? -1.708 -2.475 5.746 1 94.75 91 GLU A O 1
ATOM 738 N N . ILE A 1 92 ? -0.464 -1.093 6.926 1 92.62 92 ILE A N 1
ATOM 739 C CA . ILE A 1 92 ? 0.737 -1.906 6.766 1 92.62 92 ILE A CA 1
ATOM 740 C C . ILE A 1 92 ? 0.544 -3.254 7.457 1 92.62 92 ILE A C 1
ATOM 742 O O . ILE A 1 92 ? 0.898 -4.297 6.906 1 92.62 92 ILE A O 1
ATOM 746 N N . LYS A 1 93 ? 0.025 -3.195 8.617 1 90.88 93 LYS A N 1
ATOM 747 C CA . LYS A 1 93 ? -0.256 -4.438 9.328 1 90.88 93 LYS A CA 1
ATOM 748 C C . LYS A 1 93 ? -1.178 -5.344 8.508 1 90.88 93 LYS A C 1
ATOM 750 O O . LYS A 1 93 ? -0.972 -6.555 8.453 1 90.88 93 LYS A O 1
ATOM 755 N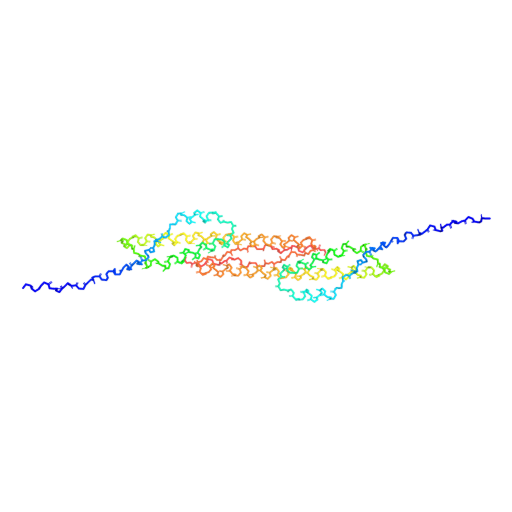 N . SER A 1 94 ? -2.15 -4.762 7.969 1 93.19 94 SER A N 1
ATOM 756 C CA . SER A 1 94 ? -3.08 -5.52 7.137 1 93.19 94 SER A CA 1
ATOM 757 C C . SER A 1 94 ? -2.371 -6.145 5.941 1 93.19 94 SER A C 1
ATOM 759 O O . SER A 1 94 ? -2.639 -7.293 5.586 1 93.19 94 SER A O 1
ATOM 761 N N . GLU A 1 95 ? -1.509 -5.375 5.375 1 93.12 95 GLU A N 1
ATOM 762 C CA . GLU A 1 95 ? -0.752 -5.879 4.234 1 93.12 95 GLU A CA 1
ATOM 763 C C . GLU A 1 95 ? 0.152 -7.039 4.641 1 93.12 95 GLU A C 1
ATOM 765 O O . GLU A 1 95 ? 0.252 -8.039 3.922 1 93.12 95 GLU A O 1
ATOM 770 N N . LEU A 1 96 ? 0.719 -6.934 5.715 1 91 96 LEU A N 1
ATOM 771 C CA . LEU A 1 96 ? 1.582 -7.988 6.234 1 91 96 LEU A CA 1
ATOM 772 C C . LEU A 1 96 ? 0.782 -9.258 6.512 1 91 96 LEU A C 1
ATOM 774 O O . LEU A 1 96 ? 1.236 -10.359 6.203 1 91 96 LEU A O 1
ATOM 778 N N . ALA A 1 97 ? -0.309 -9.07 7.105 1 91.5 97 ALA A N 1
ATOM 779 C CA . ALA A 1 97 ? -1.176 -10.211 7.379 1 91.5 97 ALA A CA 1
ATOM 780 C C . ALA A 1 97 ? -1.594 -10.898 6.082 1 91.5 97 ALA A C 1
ATOM 782 O O . ALA A 1 97 ? -1.609 -12.133 6.004 1 91.5 97 ALA A O 1
ATOM 783 N N . GLN A 1 98 ? -1.942 -10.125 5.082 1 93.06 98 GLN A N 1
ATOM 784 C CA . GLN A 1 98 ? -2.318 -10.688 3.787 1 93.06 98 GLN A CA 1
ATOM 785 C C . GLN A 1 98 ? -1.16 -11.461 3.166 1 93.06 98 GLN A C 1
ATOM 787 O O . GLN A 1 98 ? -1.357 -12.547 2.615 1 93.06 98 GLN A O 1
ATOM 792 N N . LEU A 1 99 ? -0.022 -10.852 3.23 1 93.81 99 LEU A N 1
ATOM 793 C CA . LEU A 1 99 ? 1.169 -11.531 2.727 1 93.81 99 LEU A CA 1
ATOM 794 C C . LEU A 1 99 ? 1.388 -12.859 3.445 1 93.81 99 LEU A C 1
ATOM 796 O O . LEU A 1 99 ? 1.626 -13.883 2.803 1 93.81 99 LEU A O 1
ATOM 800 N N . SER A 1 100 ? 1.271 -12.883 4.715 1 91.88 100 SER A N 1
ATOM 801 C CA . SER A 1 100 ? 1.443 -14.086 5.52 1 91.88 100 SER A CA 1
ATOM 802 C C . SER A 1 100 ? 0.43 -15.164 5.133 1 91.88 100 SER A C 1
ATOM 804 O O . SER A 1 100 ? 0.786 -16.328 4.977 1 91.88 100 SER A O 1
ATOM 806 N N . ASN A 1 101 ? -0.813 -14.742 4.996 1 93.81 101 ASN A N 1
ATOM 807 C CA . ASN A 1 101 ? -1.868 -15.672 4.605 1 93.81 101 ASN A CA 1
ATOM 808 C C . ASN A 1 101 ? -1.588 -16.297 3.244 1 93.81 101 ASN A C 1
ATOM 810 O O . ASN A 1 101 ? -1.788 -17.5 3.057 1 93.81 101 ASN A O 1
ATOM 814 N N . LEU A 1 102 ? -1.157 -15.461 2.381 1 94.31 102 LEU A N 1
ATOM 815 C CA . LEU A 1 102 ? -0.863 -15.945 1.035 1 94.31 102 LEU A CA 1
ATOM 816 C C . LEU A 1 102 ? 0.298 -16.938 1.056 1 94.31 102 LEU A C 1
ATOM 818 O O . LEU A 1 102 ? 0.211 -18.016 0.464 1 94.31 102 LEU A O 1
ATOM 822 N N . CYS A 1 103 ? 1.312 -16.625 1.762 1 94.31 103 CYS A N 1
ATOM 823 C CA . CYS A 1 103 ? 2.453 -17.531 1.887 1 94.31 103 CYS A CA 1
ATOM 824 C C . CYS A 1 103 ? 2.029 -18.859 2.496 1 94.31 103 CYS A C 1
ATOM 826 O O . CYS A 1 103 ? 2.428 -19.922 2.016 1 94.31 103 CYS A O 1
ATOM 828 N N . GLN A 1 104 ? 1.222 -18.75 3.475 1 93.5 104 GLN A N 1
ATOM 829 C CA . GLN A 1 104 ? 0.724 -19.969 4.109 1 93.5 104 GLN A CA 1
ATOM 830 C C . GLN A 1 104 ? -0.073 -20.812 3.127 1 93.5 104 GLN A C 1
ATOM 832 O O . GLN A 1 104 ? 0.102 -22.031 3.068 1 93.5 104 GLN A O 1
ATOM 837 N N . SER A 1 105 ? -0.863 -20.219 2.324 1 94.69 105 SER A N 1
ATOM 838 C CA . SER A 1 105 ? -1.666 -20.938 1.351 1 94.69 105 SER A CA 1
ATOM 839 C C . SER A 1 105 ? -0.786 -21.625 0.308 1 94.69 105 SER A C 1
ATOM 841 O O . SER A 1 105 ? -1.174 -22.641 -0.272 1 94.69 105 SER A O 1
ATOM 843 N N . TRP A 1 106 ? 0.371 -21.109 0.152 1 94.62 106 TRP A N 1
ATOM 844 C CA . TRP A 1 106 ? 1.306 -21.656 -0.824 1 94.62 106 TRP A CA 1
ATOM 845 C C . TRP A 1 106 ? 2.246 -22.672 -0.168 1 94.62 106 TRP A C 1
ATOM 847 O O . TRP A 1 106 ? 3.117 -23.234 -0.832 1 94.62 106 TRP A O 1
ATOM 857 N N . GLY A 1 107 ? 2.102 -22.859 1.175 1 92 107 GLY A N 1
ATOM 858 C CA . GLY A 1 107 ? 2.996 -23.75 1.899 1 92 107 GLY A CA 1
ATOM 859 C C . GLY A 1 107 ? 4.375 -23.156 2.117 1 92 107 GLY A C 1
ATOM 860 O O . GLY A 1 107 ? 5.355 -23.891 2.262 1 92 107 GLY A O 1
ATOM 861 N N . MET A 1 108 ? 4.359 -21.875 1.996 1 89.12 108 MET A N 1
ATOM 862 C CA . MET A 1 108 ? 5.625 -21.172 2.182 1 89.12 108 MET A CA 1
ATOM 863 C C . MET A 1 108 ? 5.746 -20.641 3.607 1 89.12 108 MET A C 1
ATOM 865 O O . MET A 1 108 ? 4.742 -20.438 4.289 1 89.12 108 MET A O 1
ATOM 869 N N . ALA A 1 109 ? 6.992 -20.422 3.941 1 81 109 ALA A N 1
ATOM 870 C CA . ALA A 1 109 ? 7.254 -19.812 5.246 1 81 109 ALA A CA 1
ATOM 871 C C . ALA A 1 109 ? 6.844 -18.344 5.262 1 81 109 ALA A C 1
ATOM 873 O O . ALA A 1 109 ? 6.938 -17.656 4.242 1 81 109 ALA A O 1
ATOM 874 N N . ASN A 1 110 ? 6.371 -17.969 6.332 1 75.69 110 ASN A N 1
ATOM 875 C CA . ASN A 1 110 ? 6.031 -16.562 6.484 1 75.69 110 ASN A CA 1
ATOM 876 C C . ASN A 1 110 ? 7.266 -15.672 6.355 1 75.69 110 ASN A C 1
ATOM 878 O O . ASN A 1 110 ? 8.32 -15.977 6.918 1 75.69 110 ASN A O 1
ATOM 882 N N . PRO A 1 111 ? 7.035 -14.617 5.613 1 72.12 111 PRO A N 1
ATOM 883 C CA . PRO A 1 111 ? 8.18 -13.711 5.488 1 72.12 111 PRO A CA 1
ATOM 884 C C . PRO A 1 111 ? 8.477 -12.953 6.777 1 72.12 111 PRO A C 1
ATOM 886 O O . PRO A 1 111 ? 7.551 -12.633 7.535 1 72.12 111 PRO A O 1
ATOM 889 N N . ASN A 1 112 ? 9.766 -12.906 7.281 1 66.38 112 ASN A N 1
ATOM 890 C CA . ASN A 1 112 ? 10.172 -12.125 8.453 1 66.38 112 ASN A CA 1
ATOM 891 C C . ASN A 1 112 ? 10.422 -10.672 8.086 1 66.38 112 ASN A C 1
ATOM 893 O O . ASN A 1 112 ? 11.258 -10.375 7.23 1 66.38 112 ASN A O 1
ATOM 897 N N . ILE A 1 113 ? 9.422 -9.883 8.266 1 61.09 113 ILE A N 1
ATOM 898 C CA . ILE A 1 113 ? 9.75 -8.477 8.062 1 61.09 113 ILE A CA 1
ATOM 899 C C . ILE A 1 113 ? 10.117 -7.832 9.398 1 61.09 113 ILE A C 1
ATOM 901 O O . ILE A 1 113 ? 9.352 -7.906 10.359 1 61.09 113 ILE A O 1
ATOM 905 N N . ILE A 1 114 ? 11.539 -7.625 9.867 1 53.06 114 ILE A N 1
ATOM 906 C CA . ILE A 1 114 ? 11.961 -6.965 11.094 1 53.06 114 ILE A CA 1
ATOM 907 C C . ILE A 1 114 ? 11.578 -5.484 11.039 1 53.06 114 ILE A C 1
ATOM 909 O O . ILE A 1 114 ? 11.875 -4.801 10.062 1 53.06 114 ILE A O 1
ATOM 913 N N . GLN A 1 115 ? 10.57 -4.992 11.531 1 50.03 115 GLN A N 1
ATOM 914 C CA . GLN A 1 115 ? 10.352 -3.562 11.734 1 50.03 115 GLN A CA 1
ATOM 915 C C . GLN A 1 115 ? 11.094 -3.059 12.961 1 50.03 115 GLN A C 1
ATOM 917 O O . GLN A 1 115 ? 10.969 -3.629 14.047 1 50.03 115 GLN A O 1
ATOM 922 N N . ASN A 1 116 ? 12.367 -2.518 12.898 1 43.34 116 ASN A N 1
ATOM 923 C CA . ASN A 1 116 ? 13.047 -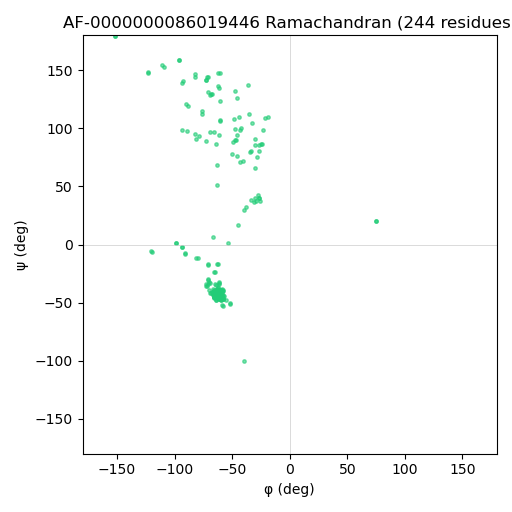1.873 14.023 1 43.34 116 ASN A CA 1
ATOM 924 C C . ASN A 1 116 ? 12.195 -0.759 14.625 1 43.34 116 ASN A C 1
ATOM 926 O O . ASN A 1 116 ? 12.609 -0.114 15.594 1 43.34 116 ASN A O 1
ATOM 930 N N . GLN A 1 117 ? 11.086 -0.322 14.375 1 42 117 GLN A N 1
ATOM 931 C CA . GLN A 1 117 ? 11.008 1.124 14.555 1 42 117 GLN A CA 1
ATOM 932 C C . GLN A 1 117 ? 11.172 1.502 16.031 1 42 117 GLN A C 1
ATOM 934 O O . GLN A 1 117 ? 10.195 1.845 16.688 1 42 117 GLN A O 1
ATOM 939 N N . THR A 1 118 ? 11.461 0.68 16.938 1 37.22 118 THR A N 1
ATOM 940 C CA . THR A 1 118 ? 11.266 1.393 18.203 1 37.22 118 THR A CA 1
ATOM 941 C C . THR A 1 118 ? 12.195 2.602 18.281 1 37.22 118 THR A C 1
ATOM 943 O O . THR A 1 118 ? 13.422 2.453 18.266 1 37.22 118 THR A O 1
ATOM 946 N N . PRO A 1 119 ? 11.789 3.816 17.906 1 37.72 119 PRO A N 1
ATOM 947 C CA . PRO A 1 119 ? 12.734 4.848 18.344 1 37.72 119 PRO A CA 1
ATOM 948 C C . PRO A 1 119 ? 13.133 4.703 19.812 1 37.72 119 PRO A C 1
ATOM 950 O O . PRO A 1 119 ? 12.328 4.27 20.641 1 37.72 119 PRO A O 1
ATOM 953 N N . MET A 1 120 ? 14.43 4.762 20.141 1 32.53 120 MET A N 1
ATOM 954 C CA . MET A 1 120 ? 15.016 5.047 21.438 1 32.53 120 MET A CA 1
ATOM 955 C C . MET A 1 120 ? 14.391 6.293 22.062 1 32.53 120 MET A C 1
ATOM 957 O O . MET A 1 120 ? 14.258 7.32 21.391 1 32.53 120 MET A O 1
ATOM 961 N N . LYS A 1 121 ? 13.617 6.203 23.031 1 35.78 121 LYS A N 1
ATOM 962 C CA . LYS A 1 121 ? 13.281 7.277 23.953 1 35.78 121 LYS A CA 1
ATOM 963 C C . LYS A 1 121 ? 14.445 8.258 24.094 1 35.78 121 LYS A C 1
ATOM 965 O O . LYS A 1 121 ? 15.555 7.875 24.453 1 35.78 121 LYS A O 1
ATOM 970 N N . LEU A 1 122 ? 14.562 9.281 23.359 1 26.62 122 LEU A N 1
ATOM 971 C CA . LEU A 1 122 ? 15.406 10.32 23.922 1 26.62 122 LEU A CA 1
ATOM 972 C C . LEU A 1 122 ? 15.031 10.602 25.375 1 26.62 122 LEU A C 1
ATOM 974 O O . LEU A 1 122 ? 13.867 10.875 25.688 1 26.62 122 LEU A O 1
ATOM 978 N N . ARG A 1 123 ? 15.727 10.086 26.25 1 28.62 123 ARG A N 1
ATOM 979 C CA . ARG A 1 123 ? 15.805 10.562 27.641 1 28.62 123 ARG A CA 1
ATOM 980 C C . ARG A 1 123 ? 15.906 12.078 27.688 1 28.62 123 ARG A C 1
ATOM 982 O O . ARG A 1 123 ? 16.859 12.664 27.156 1 28.62 123 ARG A O 1
ATOM 989 N N . ILE A 1 124 ? 14.742 12.75 27.328 1 19.89 124 ILE A N 1
ATOM 990 C CA . ILE A 1 124 ? 14.906 14.047 27.969 1 19.89 124 ILE A CA 1
ATOM 991 C C . ILE A 1 124 ? 14.766 13.891 29.484 1 19.89 124 ILE A C 1
ATOM 993 O O . ILE A 1 124 ? 13.883 13.172 29.953 1 19.89 124 ILE A O 1
ATOM 997 N N . MET B 1 1 ? -31.25 -52.875 -59.219 1 29.45 1 MET B N 1
ATOM 998 C CA . MET B 1 1 ? -30.172 -51.906 -59.312 1 29.45 1 MET B CA 1
ATOM 999 C C . MET B 1 1 ? -30.344 -50.781 -58.281 1 29.45 1 MET B C 1
ATOM 1001 O O . MET B 1 1 ? -31.094 -49.844 -58.5 1 29.45 1 MET B O 1
ATOM 1005 N N . ASP B 1 2 ? -30.594 -51.219 -56.938 1 33.94 2 ASP B N 1
ATOM 1006 C CA . ASP B 1 2 ? -31.031 -50.719 -55.656 1 33.94 2 ASP B CA 1
ATOM 1007 C C . ASP B 1 2 ? -30.062 -49.688 -55.094 1 33.94 2 ASP B C 1
ATOM 1009 O O . ASP B 1 2 ? -29.062 -50.031 -54.469 1 33.94 2 ASP B O 1
ATOM 1013 N N . THR B 1 3 ? -29.672 -48.625 -55.906 1 34.59 3 THR B N 1
ATOM 1014 C CA . THR B 1 3 ? -28.609 -47.625 -55.781 1 34.59 3 THR B CA 1
ATOM 1015 C C . THR B 1 3 ? -28.812 -46.781 -54.531 1 34.59 3 THR B C 1
ATOM 1017 O O . THR B 1 3 ? -27.938 -45.969 -54.156 1 34.59 3 THR B O 1
ATOM 1020 N N . ASP B 1 4 ? -30.078 -46.5 -54.125 1 32.88 4 ASP B N 1
ATOM 1021 C CA . ASP B 1 4 ? -30.281 -45.125 -53.625 1 32.88 4 ASP B CA 1
ATOM 1022 C C . ASP B 1 4 ? -29.578 -44.906 -52.281 1 32.88 4 ASP B C 1
ATOM 1024 O O . ASP B 1 4 ? -29.609 -43.781 -51.75 1 32.88 4 ASP B O 1
ATOM 1028 N N . ASN B 1 5 ? -29.594 -45.875 -51.406 1 39 5 ASN B N 1
ATOM 1029 C CA . ASN B 1 5 ? -29.531 -45.469 -50 1 39 5 ASN B CA 1
ATOM 1030 C C . ASN B 1 5 ? -28.219 -44.75 -49.688 1 39 5 ASN B C 1
ATOM 1032 O O . ASN B 1 5 ? -27.172 -45.375 -49.594 1 39 5 ASN B O 1
ATOM 1036 N N . ILE B 1 6 ? -28.047 -43.531 -50.25 1 38.75 6 ILE B N 1
ATOM 1037 C CA . ILE B 1 6 ? -26.875 -42.719 -49.906 1 38.75 6 ILE B CA 1
ATOM 1038 C C . ILE B 1 6 ? -26.719 -42.656 -48.375 1 38.75 6 ILE B C 1
ATOM 1040 O O . ILE B 1 6 ? -27.641 -42.25 -47.656 1 38.75 6 ILE B O 1
ATOM 1044 N N . PRO B 1 7 ? -26 -43.625 -47.781 1 36.44 7 PRO B N 1
ATOM 1045 C CA . PRO B 1 7 ? -25.797 -43.562 -46.312 1 36.44 7 PRO B CA 1
ATOM 1046 C C . PRO B 1 7 ? -25.641 -42.156 -45.812 1 36.44 7 PRO B C 1
ATOM 1048 O O . PRO B 1 7 ? -25.312 -41.25 -46.562 1 36.44 7 PRO B O 1
ATOM 1051 N N . ASP B 1 8 ? -26.281 -41.781 -44.656 1 37.41 8 ASP B N 1
ATOM 1052 C CA . ASP B 1 8 ? -26.219 -40.656 -43.719 1 37.41 8 ASP B CA 1
ATOM 1053 C C . ASP B 1 8 ? -24.812 -40.094 -43.594 1 37.41 8 ASP B C 1
ATOM 1055 O O . ASP B 1 8 ? -23.844 -40.844 -43.438 1 37.41 8 ASP B O 1
ATOM 1059 N N . VAL B 1 9 ? -24.516 -38.938 -44.188 1 35.59 9 VAL B N 1
ATOM 1060 C CA . VAL B 1 9 ? -23.516 -37.906 -44 1 35.59 9 VAL B CA 1
ATOM 1061 C C . VAL B 1 9 ? -22.984 -37.906 -42.594 1 35.59 9 VAL B C 1
ATOM 1063 O O . VAL B 1 9 ? -23.766 -37.875 -41.625 1 35.59 9 VAL B O 1
ATOM 1066 N N . PHE B 1 10 ? -21.812 -38.531 -42.344 1 37.19 10 PHE B N 1
ATOM 1067 C CA . PHE B 1 10 ? -20.891 -38.25 -41.25 1 37.19 10 PHE B CA 1
ATOM 1068 C C . PHE B 1 10 ? -20.953 -36.781 -40.844 1 37.19 10 PHE B C 1
ATOM 1070 O O . PHE B 1 10 ? -20.609 -35.906 -41.625 1 37.19 10 PHE B O 1
ATOM 1077 N N . ALA B 1 11 ? -21.984 -36.219 -40.312 1 38.16 11 ALA B N 1
ATOM 1078 C CA . ALA B 1 11 ? -21.969 -35.062 -39.406 1 38.16 11 ALA B CA 1
ATOM 1079 C C . ALA B 1 11 ? -20.672 -35.031 -38.594 1 38.16 11 ALA B C 1
ATOM 1081 O O . ALA B 1 11 ? -20.562 -35.688 -37.562 1 38.16 11 ALA B O 1
ATOM 1082 N N . HIS B 1 12 ? -19.484 -35.375 -39.094 1 38.69 12 HIS B N 1
ATOM 1083 C CA . HIS B 1 12 ? -18.219 -34.969 -38.5 1 38.69 12 HIS B CA 1
ATOM 1084 C C . HIS B 1 12 ? -18.281 -33.531 -38 1 38.69 12 HIS B C 1
ATOM 1086 O O . HIS B 1 12 ? -18.078 -32.594 -38.781 1 38.69 12 HIS B O 1
ATOM 1092 N N . GLY B 1 13 ? -19.359 -33 -37.594 1 40.84 13 GLY B N 1
ATOM 1093 C CA . GLY B 1 13 ? -19.25 -31.734 -36.875 1 40.84 13 GLY B CA 1
ATOM 1094 C C . GLY B 1 13 ? -17.844 -31.484 -36.344 1 40.84 13 GLY B C 1
ATOM 1095 O O . GLY B 1 13 ? -17.141 -32.406 -35.969 1 40.84 13 GLY B O 1
ATOM 1096 N N . GLU B 1 14 ? -17.047 -30.469 -36.938 1 39.69 14 GLU B N 1
ATOM 1097 C CA . GLU B 1 14 ? -15.852 -29.766 -36.438 1 39.69 14 GLU B CA 1
ATOM 1098 C C . GLU B 1 14 ? -15.812 -29.75 -34.906 1 39.69 14 GLU B C 1
ATOM 1100 O O . GLU B 1 14 ? -16.578 -29.031 -34.281 1 39.69 14 GLU B O 1
ATOM 1105 N N . LEU B 1 15 ? -16.156 -30.656 -34.156 1 41.59 15 LEU B N 1
ATOM 1106 C CA . LEU B 1 15 ? -15.617 -30.578 -32.812 1 41.59 15 LEU B CA 1
ATOM 1107 C C . LEU B 1 15 ? -14.281 -29.844 -32.812 1 41.59 15 LEU B C 1
ATOM 1109 O O . LEU B 1 15 ? -13.242 -30.422 -33.094 1 41.59 15 LEU B O 1
ATOM 1113 N N . PHE B 1 16 ? -14.109 -28.797 -33.5 1 43.75 16 PHE B N 1
ATOM 1114 C CA . PHE B 1 16 ? -13.016 -27.875 -33.219 1 43.75 16 PHE B CA 1
ATOM 1115 C C . PHE B 1 16 ? -12.734 -27.828 -31.719 1 43.75 16 PHE B C 1
ATOM 1117 O O . PHE B 1 16 ? -13.391 -27.094 -30.984 1 43.75 16 PHE B O 1
ATOM 1124 N N . THR B 1 17 ? -12.797 -28.844 -31.031 1 46.59 17 THR B N 1
ATOM 1125 C CA . THR B 1 17 ? -12.266 -28.766 -29.672 1 46.59 17 THR B CA 1
ATOM 1126 C C . THR B 1 17 ? -11.055 -27.828 -29.625 1 46.59 17 THR B C 1
ATOM 1128 O O . THR B 1 17 ? -10.078 -28.031 -30.344 1 46.59 17 THR B O 1
ATOM 1131 N N . SER B 1 18 ? -11.281 -26.594 -29.594 1 51.88 18 SER B N 1
ATOM 1132 C CA . SER B 1 18 ? -10.195 -25.641 -29.359 1 51.88 18 SER B CA 1
ATOM 1133 C C . SER B 1 18 ? -9.039 -26.297 -28.594 1 51.88 18 SER B C 1
ATOM 1135 O O . SER B 1 18 ? -9.234 -26.812 -27.5 1 51.88 18 SER B O 1
ATOM 1137 N N . PHE B 1 19 ? -8.188 -26.891 -29.297 1 65 19 PHE B N 1
ATOM 1138 C CA . PHE B 1 19 ? -6.977 -27.484 -28.734 1 65 19 PHE B CA 1
ATOM 1139 C C . PHE B 1 19 ? -6.277 -26.516 -27.797 1 65 19 PHE B C 1
ATOM 1141 O O . PHE B 1 19 ? -5.883 -25.422 -28.219 1 65 19 PHE B O 1
ATOM 1148 N N . ILE B 1 20 ? -6.582 -26.531 -26.578 1 75.38 20 ILE B N 1
ATOM 1149 C CA . ILE B 1 20 ? -5.852 -25.75 -25.578 1 75.38 20 ILE B CA 1
ATOM 1150 C C . ILE B 1 20 ? -4.391 -26.188 -25.547 1 75.38 20 ILE B C 1
ATOM 1152 O O . ILE B 1 20 ? -4.094 -27.375 -25.391 1 75.38 20 ILE B O 1
ATOM 1156 N N . GLU B 1 21 ? -3.586 -25.359 -26.078 1 87.31 21 GLU B N 1
ATOM 1157 C CA . GLU B 1 21 ? -2.152 -25.641 -26.031 1 87.31 21 GLU B CA 1
ATOM 1158 C C . GLU B 1 21 ? -1.552 -25.219 -24.703 1 87.31 21 GLU B C 1
ATOM 1160 O O . GLU B 1 21 ? -1.992 -24.234 -24.094 1 87.31 21 GLU B O 1
ATOM 1165 N N . PRO B 1 22 ? -0.567 -26.016 -24.328 1 92.19 22 PRO B N 1
ATOM 1166 C CA . PRO B 1 22 ? 0.129 -25.594 -23.109 1 92.19 22 PRO B CA 1
ATOM 1167 C C . PRO B 1 22 ? 0.826 -24.234 -23.266 1 92.19 22 PRO B C 1
ATOM 1169 O O . PRO B 1 22 ? 1.249 -23.891 -24.375 1 92.19 22 PRO B O 1
ATOM 1172 N N . VAL B 1 23 ? 0.866 -23.547 -22.219 1 93.75 23 VAL B N 1
ATOM 1173 C CA . VAL B 1 23 ? 1.549 -22.25 -22.203 1 93.75 23 VAL B CA 1
ATOM 1174 C C . VAL B 1 23 ? 3.061 -22.469 -22.25 1 93.75 23 VAL B C 1
ATOM 1176 O O . VAL B 1 23 ? 3.58 -23.406 -21.641 1 93.75 23 VAL B O 1
ATOM 1179 N N . ASN B 1 24 ? 3.648 -21.641 -22.953 1 93.25 24 ASN B N 1
ATOM 1180 C CA . ASN B 1 24 ? 5.105 -21.656 -23.016 1 93.25 24 ASN B CA 1
ATOM 1181 C C . ASN B 1 24 ? 5.723 -21.047 -21.75 1 93.25 24 ASN B C 1
ATOM 1183 O O . ASN B 1 24 ? 5.707 -19.828 -21.578 1 93.25 24 ASN B O 1
ATOM 1187 N N . VAL B 1 25 ? 6.422 -21.812 -20.953 1 96.38 25 VAL B N 1
ATOM 1188 C CA . VAL B 1 25 ? 6.949 -21.406 -19.656 1 96.38 25 VAL B CA 1
ATOM 1189 C C . VAL B 1 25 ? 8.117 -20.438 -19.859 1 96.38 25 VAL B C 1
ATOM 1191 O O . VAL B 1 25 ? 8.289 -19.484 -19.078 1 96.38 25 VAL B O 1
ATOM 1194 N N . GLU B 1 26 ? 8.867 -20.656 -20.922 1 94.69 26 GLU B N 1
ATOM 1195 C CA . GLU B 1 26 ? 10.008 -19.781 -21.172 1 94.69 26 GLU B CA 1
ATOM 1196 C C . GLU B 1 26 ? 9.562 -18.359 -21.438 1 94.69 26 GLU B C 1
ATOM 1198 O O . GLU B 1 26 ? 10.211 -17.406 -21 1 94.69 26 GLU B O 1
ATOM 1203 N N . ALA B 1 27 ? 8.523 -18.141 -22.141 1 94.38 27 ALA B N 1
ATOM 1204 C CA . ALA B 1 27 ? 7.961 -16.812 -22.391 1 94.38 27 ALA B CA 1
ATOM 1205 C C . ALA B 1 27 ? 7.496 -16.172 -21.078 1 94.38 27 ALA B C 1
ATOM 1207 O O . ALA B 1 27 ? 7.668 -14.977 -20.875 1 94.38 27 ALA B O 1
ATOM 1208 N N . GLN B 1 28 ? 6.938 -16.969 -20.203 1 97.12 28 GLN B N 1
ATOM 1209 C CA . GLN B 1 28 ? 6.465 -16.453 -18.922 1 97.12 28 GLN B CA 1
ATOM 1210 C C . GLN B 1 28 ? 7.633 -16.062 -18.016 1 97.12 28 GLN B C 1
ATOM 1212 O O . GLN B 1 28 ? 7.516 -15.125 -17.219 1 97.12 28 GLN B O 1
ATOM 1217 N N . LYS B 1 29 ? 8.695 -16.781 -18.172 1 97.5 29 LYS B N 1
ATOM 1218 C CA . LYS B 1 29 ? 9.883 -16.422 -17.391 1 97.5 29 LYS B CA 1
ATOM 1219 C C . LYS B 1 29 ? 10.367 -15.023 -17.75 1 97.5 29 LYS B C 1
ATOM 1221 O O . LYS B 1 29 ? 10.781 -14.266 -16.859 1 97.5 29 LYS B O 1
ATOM 1226 N N . VAL B 1 30 ? 10.305 -14.766 -19 1 97.12 30 VAL B N 1
ATOM 1227 C CA . VAL B 1 30 ? 10.688 -13.43 -19.453 1 97.12 30 VAL B CA 1
ATOM 1228 C C . VAL B 1 30 ? 9.781 -12.391 -18.797 1 97.12 30 VAL B C 1
ATOM 1230 O O . VAL B 1 30 ? 10.25 -11.367 -18.297 1 97.12 30 VAL B O 1
ATOM 1233 N N . ASN B 1 31 ? 8.492 -12.648 -18.797 1 96.56 31 ASN B N 1
ATOM 1234 C CA . ASN B 1 31 ? 7.531 -11.758 -18.156 1 96.56 31 ASN B CA 1
ATOM 1235 C C . ASN B 1 31 ? 7.812 -11.617 -16.656 1 96.56 31 ASN B C 1
ATOM 1237 O O . ASN B 1 31 ? 7.723 -10.516 -16.109 1 96.56 31 ASN B O 1
ATOM 1241 N N . LEU B 1 32 ? 8.195 -12.734 -16.047 1 98.31 32 LEU B N 1
ATOM 1242 C CA . LEU B 1 32 ? 8.461 -12.734 -14.609 1 98.31 32 LEU B CA 1
ATOM 1243 C C . LEU B 1 32 ? 9.68 -11.883 -14.289 1 98.31 32 LEU B C 1
ATOM 1245 O O . LEU B 1 32 ? 9.664 -11.117 -13.32 1 98.31 32 LEU B O 1
ATOM 1249 N N . ILE B 1 33 ? 10.648 -12.023 -15.062 1 97.25 33 ILE B N 1
ATOM 1250 C CA . ILE B 1 33 ? 11.875 -11.266 -14.867 1 97.25 33 ILE B CA 1
ATOM 1251 C C . ILE B 1 33 ? 11.578 -9.766 -14.977 1 97.25 33 ILE B C 1
ATOM 1253 O O . ILE B 1 33 ? 12.148 -8.961 -14.234 1 97.25 33 ILE B O 1
ATOM 1257 N N . ALA B 1 34 ? 10.648 -9.398 -15.766 1 96.62 34 ALA B N 1
ATOM 1258 C CA . ALA B 1 34 ? 10.336 -8 -16.047 1 96.62 34 ALA B CA 1
ATOM 1259 C C . ALA B 1 34 ? 9.469 -7.406 -14.93 1 96.62 34 ALA B C 1
ATOM 1261 O O . ALA B 1 34 ? 9.289 -6.188 -14.859 1 96.62 34 ALA B O 1
ATOM 1262 N N . CYS B 1 35 ? 8.977 -8.227 -14.109 1 97 35 CYS B N 1
ATOM 1263 C CA . CYS B 1 35 ? 8.125 -7.738 -13.023 1 97 35 CYS B CA 1
ATOM 1264 C C . CYS B 1 35 ? 8.93 -6.918 -12.023 1 97 35 CYS B C 1
ATOM 1266 O O . CYS B 1 35 ? 9.938 -7.391 -11.5 1 97 35 CYS B O 1
ATOM 1268 N N . ASN B 1 36 ? 8.398 -5.707 -11.734 1 96.62 36 ASN B N 1
ATOM 1269 C CA . ASN B 1 36 ? 9.055 -4.867 -10.734 1 96.62 36 ASN B CA 1
ATOM 1270 C C . ASN B 1 36 ? 8.133 -4.57 -9.555 1 96.62 36 ASN B C 1
ATOM 1272 O O . ASN B 1 36 ? 8.547 -3.965 -8.57 1 96.62 36 ASN B O 1
ATOM 1276 N N . LYS B 1 37 ? 6.949 -4.973 -9.695 1 97.25 37 LYS B N 1
ATOM 1277 C CA . LYS B 1 37 ? 5.973 -4.852 -8.617 1 97.25 37 LYS B CA 1
ATOM 1278 C C . LYS B 1 37 ? 5.379 -6.211 -8.258 1 97.25 37 LYS B C 1
ATOM 1280 O O . LYS B 1 37 ? 5.191 -7.062 -9.125 1 97.25 37 LYS B O 1
ATOM 1285 N N . SER B 1 38 ? 5.039 -6.312 -6.949 1 97.5 38 SER B N 1
ATOM 1286 C CA . SER B 1 38 ? 4.504 -7.586 -6.473 1 97.5 38 SER B CA 1
ATOM 1287 C C . SER B 1 38 ? 3.195 -7.934 -7.172 1 97.5 38 SER B C 1
ATOM 1289 O O . SER B 1 38 ? 2.947 -9.094 -7.496 1 97.5 38 SER B O 1
ATOM 1291 N N . ILE B 1 39 ? 2.391 -6.945 -7.426 1 96.75 39 ILE B N 1
ATOM 1292 C CA . ILE B 1 39 ? 1.065 -7.172 -7.992 1 96.75 39 ILE B CA 1
ATOM 1293 C C . ILE B 1 39 ? 1.197 -7.781 -9.391 1 96.75 39 ILE B C 1
ATOM 1295 O O . ILE B 1 39 ? 0.361 -8.586 -9.805 1 96.75 39 ILE B O 1
ATOM 1299 N N . ASP B 1 40 ? 2.221 -7.395 -10.133 1 96.94 40 ASP B N 1
ATOM 1300 C CA . ASP B 1 40 ? 2.463 -7.957 -11.461 1 96.94 40 ASP B CA 1
ATOM 1301 C C . ASP B 1 40 ? 2.826 -9.438 -11.367 1 96.94 40 ASP B C 1
ATOM 1303 O O . ASP B 1 40 ? 2.369 -10.25 -12.18 1 96.94 40 ASP B O 1
ATOM 1307 N N . CYS B 1 41 ? 3.613 -9.766 -10.367 1 97.75 41 CYS B N 1
ATOM 1308 C CA . CYS B 1 41 ? 3.959 -11.156 -10.141 1 97.75 41 CYS B CA 1
ATOM 1309 C C . CYS B 1 41 ? 2.717 -11.984 -9.828 1 97.75 41 CYS B C 1
ATOM 1311 O O . CYS B 1 41 ? 2.568 -13.102 -10.32 1 97.75 41 CYS B O 1
ATOM 1313 N N . LEU B 1 42 ? 1.915 -11.383 -8.984 1 97.81 42 LEU B N 1
ATOM 1314 C CA . LEU B 1 42 ? 0.701 -12.086 -8.586 1 97.81 42 LEU B CA 1
ATOM 1315 C C . LEU B 1 42 ? -0.157 -12.422 -9.805 1 97.81 42 LEU B C 1
ATOM 1317 O O . LEU B 1 42 ? -0.711 -13.523 -9.891 1 97.81 42 LEU B O 1
ATOM 1321 N N . SER B 1 43 ? -0.232 -11.523 -10.727 1 97.81 43 SER B N 1
ATOM 1322 C CA . SER B 1 43 ? -0.995 -11.742 -11.953 1 97.81 43 SER B CA 1
ATOM 1323 C C . SER B 1 43 ? -0.453 -12.938 -12.734 1 97.81 43 SER B C 1
ATOM 1325 O O . SER B 1 43 ? -1.224 -13.75 -13.242 1 97.81 43 SER B O 1
ATOM 1327 N N . ILE B 1 44 ? 0.821 -13.031 -12.766 1 98.19 44 ILE B N 1
ATOM 1328 C CA . ILE B 1 44 ? 1.47 -14.133 -13.477 1 98.19 44 ILE B CA 1
ATOM 1329 C C . ILE B 1 44 ? 1.198 -15.445 -12.75 1 98.19 44 ILE B C 1
ATOM 1331 O O . ILE B 1 44 ? 0.922 -16.469 -13.383 1 98.19 44 ILE B O 1
ATOM 1335 N N . ILE B 1 45 ? 1.282 -15.391 -11.438 1 98.25 45 ILE B N 1
ATOM 1336 C CA . ILE B 1 45 ? 1.012 -16.578 -10.633 1 98.25 45 ILE B CA 1
ATOM 1337 C C . ILE B 1 45 ? -0.403 -17.078 -10.914 1 98.25 45 ILE B C 1
ATOM 1339 O O . ILE B 1 45 ? -0.601 -18.266 -11.227 1 98.25 45 ILE B O 1
ATOM 1343 N N . LEU B 1 46 ? -1.353 -16.203 -10.797 1 97.69 46 LEU B N 1
ATOM 1344 C CA . LEU B 1 46 ? -2.75 -16.578 -10.984 1 97.69 46 LEU B CA 1
ATOM 1345 C C . LEU B 1 46 ? -2.984 -17.109 -12.391 1 97.69 46 LEU B C 1
ATOM 1347 O O . LEU B 1 46 ? -3.711 -18.094 -12.57 1 97.69 46 LEU B O 1
ATOM 1351 N N . PHE B 1 47 ? -2.363 -16.531 -13.367 1 97.75 47 PHE B N 1
ATOM 1352 C CA . PHE B 1 47 ? -2.459 -16.984 -14.75 1 97.75 47 PHE B CA 1
ATOM 1353 C C . PHE B 1 47 ? -1.936 -18.406 -14.891 1 97.75 47 PHE B C 1
ATOM 1355 O O . PHE B 1 47 ? -2.605 -19.266 -15.461 1 97.75 47 PHE B O 1
ATOM 1362 N N . MET B 1 48 ? -0.813 -18.656 -14.328 1 98 48 MET B N 1
ATOM 1363 C CA . MET B 1 48 ? -0.173 -19.969 -14.477 1 98 48 MET B CA 1
ATOM 1364 C C . MET B 1 48 ? -0.918 -21.031 -13.672 1 98 48 MET B C 1
ATOM 1366 O O . MET B 1 48 ? -0.99 -22.188 -14.086 1 98 48 MET B O 1
ATOM 1370 N N . GLU B 1 49 ? -1.423 -20.625 -12.531 1 97.38 49 GLU B N 1
ATOM 1371 C CA . GLU B 1 49 ? -2.232 -21.562 -11.75 1 97.38 49 GLU B CA 1
ATOM 1372 C C . GLU B 1 49 ? -3.488 -21.969 -12.516 1 97.38 49 GLU B C 1
ATOM 1374 O O . GLU B 1 49 ? -3.885 -23.141 -12.492 1 97.38 49 GLU B O 1
ATOM 1379 N N . GLU B 1 50 ? -4.094 -21 -13.172 1 97.31 50 GLU B N 1
ATOM 1380 C CA . GLU B 1 50 ? -5.246 -21.328 -14.008 1 97.31 50 GLU B CA 1
ATOM 1381 C C . GLU B 1 50 ? -4.867 -22.312 -15.109 1 97.31 50 GLU B C 1
ATOM 1383 O O . GLU B 1 50 ? -5.605 -23.266 -15.367 1 97.31 50 GLU B O 1
ATOM 1388 N N . LYS B 1 51 ? -3.77 -22.125 -15.734 1 97 51 LYS B N 1
ATOM 1389 C CA . LYS B 1 51 ? -3.309 -23.016 -16.797 1 97 51 LYS B CA 1
ATOM 1390 C C . LYS B 1 51 ? -2.994 -24.406 -16.25 1 97 51 LYS B C 1
ATOM 1392 O O . LYS B 1 51 ? -3.279 -25.422 -16.906 1 97 51 LYS B O 1
ATOM 1397 N N . LEU B 1 52 ? -2.381 -24.422 -15.055 1 97.31 52 LEU B N 1
ATOM 1398 C CA . LEU B 1 52 ? -2.088 -25.703 -14.422 1 97.31 52 LEU B CA 1
ATOM 1399 C C . LEU B 1 52 ? -3.367 -26.5 -14.18 1 97.31 52 LEU B C 1
ATOM 1401 O O . LEU B 1 52 ? -3.412 -27.703 -14.438 1 97.31 52 LEU B O 1
ATOM 1405 N N . ASN B 1 53 ? -4.383 -25.828 -13.805 1 95.5 53 ASN B N 1
ATOM 1406 C CA . ASN B 1 53 ? -5.664 -26.469 -13.516 1 95.5 53 ASN B CA 1
ATOM 1407 C C . ASN B 1 53 ? -6.336 -26.969 -14.789 1 95.5 53 ASN B C 1
ATOM 1409 O O . ASN B 1 53 ? -7.207 -27.844 -14.734 1 95.5 53 ASN B O 1
ATOM 1413 N N . LYS B 1 54 ? -5.949 -26.531 -15.898 1 94.69 54 LYS B N 1
ATOM 1414 C CA . LYS B 1 54 ? -6.582 -26.891 -17.172 1 94.69 54 LYS B CA 1
ATOM 1415 C C . LYS B 1 54 ? -5.801 -27.984 -17.891 1 94.69 54 LYS B C 1
ATOM 1417 O O . LYS B 1 54 ? -6.215 -28.453 -18.953 1 94.69 54 LYS B O 1
ATOM 1422 N N . ILE B 1 55 ? -4.691 -28.484 -17.281 1 94.69 55 ILE B N 1
ATOM 1423 C CA . ILE B 1 55 ? -3.826 -29.469 -17.922 1 94.69 55 ILE B CA 1
ATOM 1424 C C . ILE B 1 55 ? -4.637 -30.719 -18.266 1 94.69 55 ILE B C 1
ATOM 1426 O O . ILE B 1 55 ? -4.48 -31.281 -19.344 1 94.69 55 ILE B O 1
ATOM 1430 N N . PRO B 1 56 ? -5.598 -31.172 -17.422 1 92.12 56 PRO B N 1
ATOM 1431 C CA . PRO B 1 56 ? -6.375 -32.375 -17.75 1 92.12 56 PRO B CA 1
ATOM 1432 C C . PRO B 1 56 ? -7.211 -32.188 -19.016 1 92.12 56 PRO B C 1
ATOM 1434 O O . PRO B 1 56 ? -7.656 -33.188 -19.609 1 92.12 56 PRO B O 1
ATOM 1437 N N . GLN B 1 57 ? -7.406 -30.969 -19.438 1 91 57 GLN B N 1
ATOM 1438 C CA . GLN B 1 57 ? -8.219 -30.688 -20.625 1 91 57 GLN B CA 1
ATOM 1439 C C . GLN B 1 57 ? -7.359 -30.656 -21.891 1 91 57 GLN B C 1
ATOM 1441 O O . GLN B 1 57 ? -7.887 -30.578 -23 1 91 57 GLN B O 1
ATOM 1446 N N . ILE B 1 58 ? -6.07 -30.734 -21.75 1 90.69 58 ILE B N 1
ATOM 1447 C CA . ILE B 1 58 ? -5.152 -30.656 -22.875 1 90.69 58 ILE B CA 1
ATOM 1448 C C . ILE B 1 58 ? -4.824 -32.062 -23.359 1 90.69 58 ILE B C 1
ATOM 1450 O O . ILE B 1 58 ? -4.641 -33 -22.562 1 90.69 58 ILE B O 1
ATOM 1454 N N . ILE B 1 59 ? -4.762 -32.25 -24.609 1 89.38 59 ILE B N 1
ATOM 1455 C CA . ILE B 1 59 ? -4.402 -33.531 -25.203 1 89.38 59 ILE B CA 1
ATOM 1456 C C . ILE B 1 59 ? -2.887 -33.625 -25.375 1 89.38 59 ILE B C 1
ATOM 1458 O O . ILE B 1 59 ? -2.291 -32.812 -26.094 1 89.38 59 ILE B O 1
ATOM 1462 N N . PHE B 1 60 ? -2.303 -34.656 -24.688 1 90.81 60 PHE B N 1
ATOM 1463 C CA . PHE B 1 60 ? -0.862 -34.875 -24.781 1 90.81 60 PHE B CA 1
ATOM 1464 C C . PHE B 1 60 ? -0.548 -36.125 -25.562 1 90.81 60 PHE B C 1
ATOM 1466 O O . PHE B 1 60 ? -1.399 -37 -25.703 1 90.81 60 PHE B O 1
ATOM 1473 N N . LEU B 1 61 ? 0.635 -36.062 -26.141 1 88.12 61 LEU B N 1
ATOM 1474 C CA . LEU B 1 61 ? 1.113 -37.219 -26.875 1 88.12 61 LEU B CA 1
ATOM 1475 C C . LEU B 1 61 ? 1.11 -38.469 -26 1 88.12 61 LEU B C 1
ATOM 1477 O O . LEU B 1 61 ? 0.682 -39.531 -26.438 1 88.12 61 LEU B O 1
ATOM 1481 N N . ASP B 1 62 ? 1.684 -38.312 -24.719 1 91.19 62 ASP B N 1
ATOM 1482 C CA . ASP B 1 62 ? 1.693 -39.375 -23.703 1 91.19 62 ASP B CA 1
ATOM 1483 C C . ASP B 1 62 ? 1.717 -38.781 -22.297 1 91.19 62 ASP B C 1
ATOM 1485 O O . ASP B 1 62 ? 1.77 -37.562 -22.125 1 91.19 62 ASP B O 1
ATOM 1489 N N . GLU B 1 63 ? 1.717 -39.719 -21.359 1 93 63 GLU B N 1
ATOM 1490 C CA . GLU B 1 63 ? 1.652 -39.312 -19.953 1 93 63 GLU B CA 1
ATOM 1491 C C . GLU B 1 63 ? 2.957 -38.656 -19.5 1 93 63 GLU B C 1
ATOM 1493 O O . GLU B 1 63 ? 2.957 -37.812 -18.625 1 93 63 GLU B O 1
ATOM 1498 N N . SER B 1 64 ? 3.967 -39.094 -20.109 1 94.06 64 SER B N 1
ATOM 1499 C CA . SER B 1 64 ? 5.27 -38.531 -19.766 1 94.06 64 SER B CA 1
ATOM 1500 C C . SER B 1 64 ? 5.34 -37.062 -20.109 1 94.06 64 SER B C 1
ATOM 1502 O O . SER B 1 64 ? 5.82 -36.25 -19.297 1 94.06 64 SER B O 1
ATOM 1504 N N . LYS B 1 65 ? 4.84 -36.719 -21.25 1 94.06 65 LYS B N 1
ATOM 1505 C CA . LYS B 1 65 ? 4.832 -35.312 -21.672 1 94.06 65 LYS B CA 1
ATOM 1506 C C . LYS B 1 65 ? 3.91 -34.5 -20.797 1 94.06 65 LYS B C 1
ATOM 1508 O O . LYS B 1 65 ? 4.238 -33.344 -20.438 1 94.06 65 LYS B O 1
ATOM 1513 N N . LYS B 1 66 ? 2.82 -34.969 -20.453 1 94.88 66 LYS B N 1
ATOM 1514 C CA . LYS B 1 66 ? 1.889 -34.312 -19.547 1 94.88 66 LYS B CA 1
ATOM 1515 C C . LYS B 1 66 ? 2.551 -34.031 -18.203 1 94.88 66 LYS B C 1
ATOM 1517 O O . LYS B 1 66 ? 2.471 -32.906 -17.703 1 94.88 66 LYS B O 1
ATOM 1522 N N . ASN B 1 67 ? 3.227 -34.969 -17.641 1 95.94 67 ASN B N 1
ATOM 1523 C CA . ASN B 1 67 ? 3.904 -34.844 -16.359 1 95.94 67 ASN B CA 1
ATOM 1524 C C 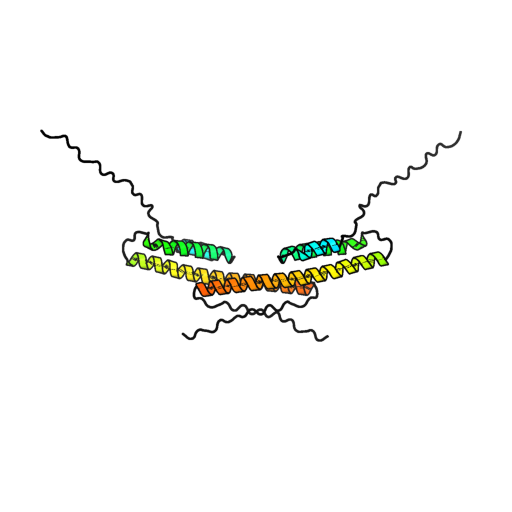. ASN B 1 67 ? 5.016 -33.781 -16.438 1 95.94 67 ASN B C 1
ATOM 1526 O O . ASN B 1 67 ? 5.207 -33 -15.492 1 95.94 67 ASN B O 1
ATOM 1530 N N . GLU B 1 68 ? 5.695 -33.844 -17.516 1 95.56 68 GLU B N 1
ATOM 1531 C CA . GLU B 1 68 ? 6.758 -32.875 -17.719 1 95.56 68 GLU B CA 1
ATOM 1532 C C . GLU B 1 68 ? 6.203 -31.438 -17.719 1 95.56 68 GLU B C 1
ATOM 1534 O O . GLU B 1 68 ? 6.75 -30.562 -17.047 1 95.56 68 GLU B O 1
ATOM 1539 N N . VAL B 1 69 ? 5.148 -31.188 -18.406 1 95.56 69 VAL B N 1
ATOM 1540 C CA . VAL B 1 69 ? 4.52 -29.875 -18.484 1 95.56 69 VAL B CA 1
ATOM 1541 C C . VAL B 1 69 ? 4.008 -29.469 -17.109 1 95.56 69 VAL B C 1
ATOM 1543 O O . VAL B 1 69 ? 4.223 -28.328 -16.672 1 95.56 69 VAL B O 1
ATOM 1546 N N . MET B 1 70 ? 3.402 -30.328 -16.391 1 96.75 70 MET B N 1
ATOM 1547 C CA . MET B 1 70 ? 2.885 -30.047 -15.047 1 96.75 70 MET B CA 1
ATOM 1548 C C . MET B 1 70 ? 4.012 -29.656 -14.102 1 96.75 70 MET B C 1
ATOM 1550 O O . MET B 1 70 ? 3.875 -28.719 -13.32 1 96.75 70 MET B O 1
ATOM 1554 N N . GLN B 1 71 ? 5.043 -30.406 -14.211 1 97.25 71 GLN B N 1
ATOM 1555 C CA . GLN B 1 71 ? 6.195 -30.125 -13.359 1 97.25 71 GLN B CA 1
ATOM 1556 C C . GLN B 1 71 ? 6.793 -28.75 -13.672 1 97.25 71 GLN B C 1
ATOM 1558 O O . GLN B 1 71 ? 7.121 -27.984 -12.758 1 97.25 71 GLN B O 1
ATOM 1563 N N . ASN B 1 72 ? 6.887 -28.5 -14.945 1 97.38 72 ASN B N 1
ATOM 1564 C CA . ASN B 1 72 ? 7.418 -27.203 -15.359 1 97.38 72 ASN B CA 1
ATOM 1565 C C . ASN B 1 72 ? 6.551 -26.047 -14.852 1 97.38 72 ASN B C 1
ATOM 1567 O O . ASN B 1 72 ? 7.07 -25.031 -14.383 1 97.38 72 ASN B O 1
ATOM 1571 N N . TYR B 1 73 ? 5.258 -26.188 -14.938 1 97.94 73 TYR B N 1
ATOM 1572 C CA . TYR B 1 73 ? 4.344 -25.172 -14.422 1 97.94 73 TYR B CA 1
ATOM 1573 C C . TYR B 1 73 ? 4.527 -24.969 -12.922 1 97.94 73 TYR B C 1
ATOM 1575 O O . TYR B 1 73 ? 4.633 -23.844 -12.445 1 97.94 73 TYR B O 1
ATOM 1583 N N . SER B 1 74 ? 4.676 -26.094 -12.219 1 97.44 74 SER B N 1
ATOM 1584 C CA . SER B 1 74 ? 4.785 -26.047 -10.766 1 97.44 74 SER B CA 1
ATOM 1585 C C . SER B 1 74 ? 6.07 -25.344 -10.336 1 97.44 74 SER B C 1
ATOM 1587 O O . SER B 1 74 ? 6.047 -24.484 -9.438 1 97.44 74 SER B O 1
ATOM 1589 N N . ILE B 1 75 ? 7.078 -25.734 -11 1 97.88 75 ILE B N 1
ATOM 1590 C CA . ILE B 1 75 ? 8.367 -25.125 -10.68 1 97.88 75 ILE B CA 1
ATOM 1591 C C . ILE B 1 75 ? 8.305 -23.625 -10.953 1 97.88 75 ILE B C 1
ATOM 1593 O O . ILE B 1 75 ? 8.758 -22.828 -10.133 1 97.88 75 ILE B O 1
ATOM 1597 N N . PHE B 1 76 ? 7.746 -23.234 -12.078 1 98.56 76 PHE B N 1
ATOM 1598 C CA . PHE B 1 76 ? 7.625 -21.828 -12.43 1 98.56 76 PHE B CA 1
ATOM 1599 C C . PHE B 1 76 ? 6.781 -21.078 -11.406 1 98.56 76 PHE B C 1
ATOM 1601 O O . PHE B 1 76 ? 7.133 -19.969 -10.992 1 98.56 76 PHE B O 1
ATOM 1608 N N . ILE B 1 77 ? 5.684 -21.609 -11.039 1 98.19 77 ILE B N 1
ATOM 1609 C CA . ILE B 1 77 ? 4.773 -20.984 -10.086 1 98.19 77 ILE B CA 1
ATOM 1610 C C . ILE B 1 77 ? 5.492 -20.75 -8.758 1 98.19 77 ILE B C 1
ATOM 1612 O O . ILE B 1 77 ? 5.363 -19.688 -8.148 1 98.19 77 ILE B O 1
ATOM 1616 N N . GLU B 1 78 ? 6.301 -21.672 -8.312 1 97.19 78 GLU B N 1
ATOM 1617 C CA . GLU B 1 78 ? 7.055 -21.531 -7.074 1 97.19 78 GLU B CA 1
ATOM 1618 C C . GLU B 1 78 ? 8.07 -20.391 -7.184 1 97.19 78 GLU B C 1
ATOM 1620 O O . GLU B 1 78 ? 8.25 -19.609 -6.246 1 97.19 78 GLU B O 1
ATOM 1625 N N . GLU B 1 79 ? 8.625 -20.359 -8.297 1 97.44 79 GLU B N 1
ATOM 1626 C CA . GLU B 1 79 ? 9.562 -19.266 -8.547 1 97.44 79 GLU B CA 1
ATOM 1627 C C . GLU B 1 79 ? 8.859 -17.906 -8.516 1 97.44 79 GLU B C 1
ATOM 1629 O O . GLU B 1 79 ? 9.359 -16.953 -7.914 1 97.44 79 GLU B O 1
ATOM 1634 N N . ALA B 1 80 ? 7.762 -17.844 -9.156 1 98.06 80 ALA B N 1
ATOM 1635 C CA . ALA B 1 80 ? 6.984 -16.609 -9.195 1 98.06 80 ALA B CA 1
ATOM 1636 C C . ALA B 1 80 ? 6.504 -16.203 -7.805 1 98.06 80 ALA B C 1
ATOM 1638 O O . ALA B 1 80 ? 6.512 -15.031 -7.445 1 98.06 80 ALA B O 1
ATOM 1639 N N . ARG B 1 81 ? 6.094 -17.172 -7.027 1 97.12 81 ARG B N 1
ATOM 1640 C CA . ARG B 1 81 ? 5.645 -16.922 -5.66 1 97.12 81 ARG B CA 1
ATOM 1641 C C . ARG B 1 81 ? 6.777 -16.359 -4.809 1 97.12 81 ARG B C 1
ATOM 1643 O O . ARG B 1 81 ? 6.566 -15.445 -4.008 1 97.12 81 ARG B O 1
ATOM 1650 N N . ALA B 1 82 ? 7.918 -16.969 -4.961 1 95.06 82 ALA B N 1
ATOM 1651 C CA . ALA B 1 82 ? 9.086 -16.453 -4.242 1 95.06 82 ALA B CA 1
ATOM 1652 C C . ALA B 1 82 ? 9.375 -15 -4.625 1 95.06 82 ALA B C 1
ATOM 1654 O O . ALA B 1 82 ? 9.641 -14.164 -3.762 1 95.06 82 ALA B O 1
ATOM 1655 N N . LYS B 1 83 ? 9.266 -14.719 -5.926 1 97.06 83 LYS B N 1
ATOM 1656 C CA . LYS B 1 83 ? 9.516 -13.359 -6.387 1 97.06 83 LYS B CA 1
ATOM 1657 C C . LYS B 1 83 ? 8.453 -12.398 -5.848 1 97.06 83 LYS B C 1
ATOM 1659 O O . LYS B 1 83 ? 8.781 -11.289 -5.414 1 97.06 83 LYS B O 1
ATOM 1664 N N . TYR B 1 84 ? 7.234 -12.766 -5.91 1 97.12 84 TYR B N 1
ATOM 1665 C CA . TYR B 1 84 ? 6.156 -11.969 -5.336 1 97.12 84 TYR B CA 1
ATOM 1666 C C . TYR B 1 84 ? 6.449 -11.609 -3.885 1 97.12 84 TYR B C 1
ATOM 1668 O O . TYR B 1 84 ? 6.348 -10.445 -3.49 1 97.12 84 TYR B O 1
ATOM 1676 N N . THR B 1 85 ? 6.801 -12.617 -3.088 1 95.44 85 THR B N 1
ATOM 1677 C CA . THR B 1 85 ? 7.02 -12.43 -1.658 1 95.44 85 THR B CA 1
ATOM 1678 C C . THR B 1 85 ? 8.164 -11.453 -1.409 1 95.44 85 THR B C 1
ATOM 1680 O O . THR B 1 85 ? 8.062 -10.57 -0.562 1 95.44 85 THR B O 1
ATOM 1683 N N . ASN B 1 86 ? 9.156 -11.672 -2.186 1 94 86 ASN B N 1
ATOM 1684 C CA . ASN B 1 86 ? 10.312 -10.797 -2.037 1 94 86 ASN B CA 1
ATOM 1685 C C . ASN B 1 86 ? 9.961 -9.352 -2.383 1 94 86 ASN B C 1
ATOM 1687 O O . ASN B 1 86 ? 10.305 -8.43 -1.639 1 94 86 ASN B O 1
ATOM 1691 N N . LEU B 1 87 ? 9.305 -9.125 -3.473 1 96.25 87 LEU B N 1
ATOM 1692 C CA . LEU B 1 87 ? 8.93 -7.781 -3.895 1 96.25 87 LEU B CA 1
ATOM 1693 C C . LEU B 1 87 ? 7.973 -7.145 -2.895 1 96.25 87 LEU B C 1
ATOM 1695 O O . LEU B 1 87 ? 8.102 -5.961 -2.572 1 96.25 87 LEU B O 1
ATOM 1699 N N . LYS B 1 88 ? 7.074 -7.906 -2.381 1 95.75 88 LYS B N 1
ATOM 1700 C CA . LYS B 1 88 ? 6.102 -7.379 -1.429 1 95.75 88 LYS B CA 1
ATOM 1701 C C . LYS B 1 88 ? 6.777 -6.949 -0.13 1 95.75 88 LYS B C 1
ATOM 1703 O O . LYS B 1 88 ? 6.43 -5.918 0.445 1 95.75 88 LYS B O 1
ATOM 1708 N N . GLN B 1 89 ? 7.691 -7.77 0.268 1 92.12 89 GLN B N 1
ATOM 1709 C CA . GLN B 1 89 ? 8.461 -7.395 1.449 1 92.12 89 GLN B CA 1
ATOM 1710 C C . GLN B 1 89 ? 9.203 -6.078 1.231 1 92.12 89 GLN B C 1
ATOM 1712 O O . GLN B 1 89 ? 9.211 -5.215 2.109 1 92.12 89 GLN B O 1
ATOM 1717 N N . ASP B 1 90 ? 9.781 -5.953 0.12 1 93.12 90 ASP B N 1
ATOM 1718 C CA . ASP B 1 90 ? 10.492 -4.723 -0.19 1 93.12 90 ASP B CA 1
ATOM 1719 C C . ASP B 1 90 ? 9.547 -3.525 -0.22 1 93.12 90 ASP B C 1
ATOM 1721 O O . ASP B 1 90 ? 9.891 -2.441 0.255 1 93.12 90 ASP B O 1
ATOM 1725 N N . GLU B 1 91 ? 8.383 -3.705 -0.802 1 95 91 GLU B N 1
ATOM 1726 C CA . GLU B 1 91 ? 7.379 -2.646 -0.847 1 95 91 GLU B CA 1
ATOM 1727 C C . GLU B 1 91 ? 6.961 -2.225 0.558 1 95 91 GLU B C 1
ATOM 1729 O O . GLU B 1 91 ? 6.867 -1.031 0.851 1 95 91 GLU B O 1
ATOM 1734 N N . ILE B 1 92 ? 6.742 -3.16 1.386 1 92.75 92 ILE B N 1
ATOM 1735 C CA . ILE B 1 92 ? 6.328 -2.875 2.754 1 92.75 92 ILE B CA 1
ATOM 1736 C C . ILE B 1 92 ? 7.449 -2.156 3.498 1 92.75 92 ILE B C 1
ATOM 1738 O O . ILE B 1 92 ? 7.207 -1.183 4.215 1 92.75 92 ILE B O 1
ATOM 1742 N N . LYS B 1 93 ? 8.609 -2.641 3.326 1 90.94 93 LYS B N 1
ATOM 1743 C CA . LYS B 1 93 ? 9.75 -1.982 3.949 1 90.94 93 LYS B CA 1
ATOM 1744 C C . LYS B 1 93 ? 9.859 -0.527 3.5 1 90.94 93 LYS B C 1
ATOM 1746 O O . LYS B 1 93 ? 10.133 0.359 4.312 1 90.94 93 LYS B O 1
ATOM 1751 N N . SER B 1 94 ? 9.672 -0.341 2.277 1 93.31 94 SER B N 1
ATOM 1752 C CA . SER B 1 94 ? 9.719 1.014 1.737 1 93.31 94 SER B CA 1
ATOM 1753 C C . SER B 1 94 ? 8.641 1.893 2.359 1 93.31 94 SER B C 1
ATOM 1755 O O . SER B 1 94 ? 8.891 3.055 2.688 1 93.31 94 SER B O 1
ATOM 1757 N N . GLU B 1 95 ? 7.5 1.32 2.49 1 93.25 95 GLU B N 1
ATOM 1758 C CA . GLU B 1 95 ? 6.395 2.059 3.094 1 93.25 95 GLU B CA 1
ATOM 1759 C C . GLU B 1 95 ? 6.691 2.402 4.551 1 93.25 95 GLU B C 1
ATOM 1761 O O . GLU B 1 95 ? 6.418 3.518 5 1 93.25 95 GLU B O 1
ATOM 1766 N N . LEU B 1 96 ? 7.266 1.544 5.215 1 91 96 LEU B N 1
ATOM 1767 C CA . LEU B 1 96 ? 7.637 1.764 6.609 1 91 96 LEU B CA 1
ATOM 1768 C C . LEU B 1 96 ? 8.695 2.859 6.723 1 91 96 LEU B C 1
ATOM 1770 O O . LEU B 1 96 ? 8.617 3.711 7.609 1 91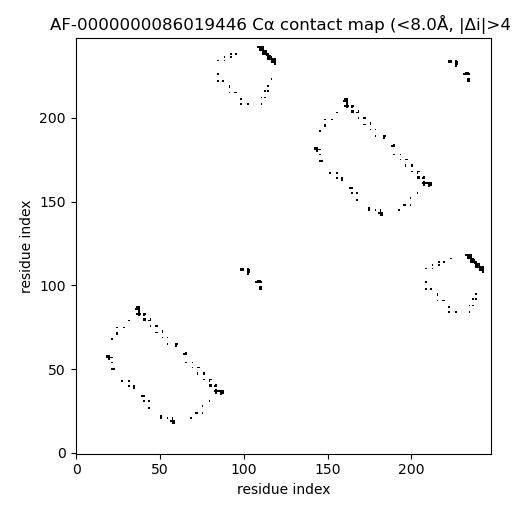 96 LEU B O 1
ATOM 1774 N N . ALA B 1 97 ? 9.625 2.779 5.883 1 91.5 97 ALA B N 1
ATOM 1775 C CA . ALA B 1 97 ? 10.664 3.807 5.875 1 91.5 97 ALA B CA 1
ATOM 1776 C C . ALA B 1 97 ? 10.07 5.184 5.598 1 91.5 97 ALA B C 1
ATOM 1778 O O . ALA B 1 97 ? 10.445 6.168 6.238 1 91.5 97 ALA B O 1
ATOM 1779 N N . GLN B 1 98 ? 9.164 5.246 4.652 1 93.06 98 GLN B N 1
ATOM 1780 C CA . GLN B 1 98 ? 8.5 6.508 4.336 1 93.06 98 GLN B CA 1
ATOM 1781 C C . GLN B 1 98 ? 7.715 7.031 5.531 1 93.06 98 GLN B C 1
ATOM 1783 O O . GLN B 1 98 ? 7.746 8.227 5.828 1 93.06 98 GLN B O 1
ATOM 1788 N N . LEU B 1 99 ? 7.008 6.137 6.133 1 93.75 99 LEU B N 1
ATOM 1789 C CA . LEU B 1 99 ? 6.262 6.508 7.328 1 93.75 99 LEU B CA 1
ATOM 1790 C C . LEU B 1 99 ? 7.191 7.051 8.406 1 93.75 99 LEU B C 1
ATOM 1792 O O . LEU B 1 99 ? 6.918 8.094 9 1 93.75 99 LEU B O 1
ATOM 1796 N N . SER B 1 100 ? 8.281 6.41 8.648 1 91.81 100 SER B N 1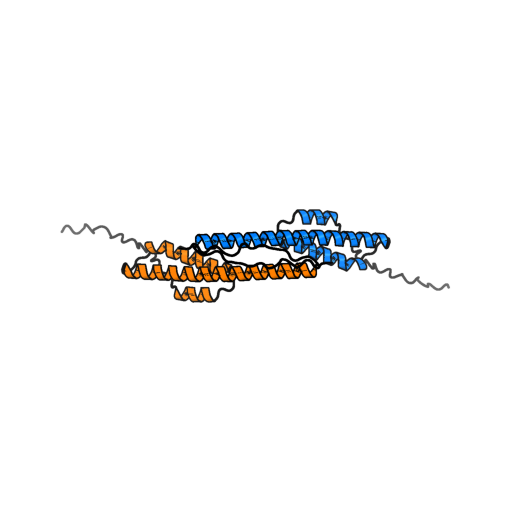
ATOM 1797 C CA . SER B 1 100 ? 9.258 6.832 9.641 1 91.81 100 SER B CA 1
ATOM 1798 C C . SER B 1 100 ? 9.812 8.219 9.32 1 91.81 100 SER B C 1
ATOM 1800 O O . SER B 1 100 ? 9.922 9.07 10.203 1 91.81 100 SER B O 1
ATOM 1802 N N . ASN B 1 101 ? 10.156 8.414 8.047 1 93.81 101 ASN B N 1
ATOM 1803 C CA . ASN B 1 101 ? 10.68 9.703 7.613 1 93.81 101 ASN B CA 1
ATOM 1804 C C . ASN B 1 101 ? 9.672 10.82 7.844 1 93.81 101 ASN B C 1
ATOM 1806 O O . ASN B 1 101 ? 10.039 11.914 8.289 1 93.81 101 ASN B O 1
ATOM 1810 N N . LEU B 1 102 ? 8.461 10.5 7.543 1 94.31 102 LEU B N 1
ATOM 1811 C CA . LEU B 1 102 ? 7.41 11.492 7.707 1 94.31 102 LEU B CA 1
ATOM 1812 C C . LEU B 1 102 ? 7.203 11.828 9.18 1 94.31 102 LEU B C 1
ATOM 1814 O O . LEU B 1 102 ? 7.145 13 9.555 1 94.31 102 LEU B O 1
ATOM 1818 N N . CYS B 1 103 ? 7.188 10.867 9.992 1 94.12 103 CYS B N 1
ATOM 1819 C CA . CYS B 1 103 ? 7.047 11.078 11.43 1 94.12 103 CYS B CA 1
ATOM 1820 C C . CYS B 1 103 ? 8.203 11.914 11.969 1 94.12 103 CYS B C 1
ATOM 1822 O O . CYS B 1 103 ? 7.996 12.836 12.758 1 94.12 103 CYS B O 1
ATOM 1824 N N . GLN B 1 104 ? 9.336 11.594 11.516 1 93.25 104 GLN B N 1
ATOM 1825 C CA . GLN B 1 104 ? 10.508 12.344 11.938 1 93.25 104 GLN B CA 1
ATOM 1826 C C . GLN B 1 104 ? 10.406 13.805 11.516 1 93.25 104 GLN B C 1
ATOM 1828 O O . GLN B 1 104 ? 10.695 14.711 12.312 1 93.25 104 GLN B O 1
ATOM 1833 N N . SER B 1 105 ? 9.938 14.062 10.352 1 94.56 105 SER B N 1
ATOM 1834 C CA . SER B 1 105 ? 9.805 15.43 9.875 1 94.56 105 SER B CA 1
ATOM 1835 C C . SER B 1 105 ? 8.781 16.203 10.695 1 94.56 105 SER B C 1
ATOM 1837 O O . SER B 1 105 ? 8.859 17.438 10.797 1 94.56 105 SER B O 1
ATOM 1839 N N . TRP B 1 106 ? 7.906 15.492 11.297 1 94.44 106 TRP B N 1
ATOM 1840 C CA . TRP B 1 106 ? 6.867 16.109 12.109 1 94.44 106 TRP B CA 1
ATOM 1841 C C . TRP B 1 106 ? 7.293 16.188 13.57 1 94.44 106 TRP B C 1
ATOM 1843 O O . TRP B 1 106 ? 6.543 16.688 14.422 1 94.44 106 TRP B O 1
ATOM 1853 N N . GLY B 1 107 ? 8.492 15.656 13.883 1 91.56 107 GLY B N 1
ATOM 1854 C CA . GLY B 1 107 ? 8.961 15.625 15.258 1 91.56 107 GLY B CA 1
ATOM 1855 C C . GLY B 1 107 ? 8.258 14.57 16.094 1 91.56 107 GLY B C 1
ATOM 1856 O O . GLY B 1 107 ? 8.156 14.719 17.312 1 91.56 107 GLY B O 1
ATOM 1857 N N . MET B 1 108 ? 7.703 13.656 15.367 1 88.31 108 MET B N 1
ATOM 1858 C CA . MET B 1 108 ? 6.992 12.578 16.047 1 88.31 108 MET B CA 1
ATOM 1859 C C . MET B 1 108 ? 7.883 11.352 16.203 1 88.31 108 MET B C 1
ATOM 1861 O O . MET B 1 108 ? 8.844 11.172 15.445 1 88.31 108 MET B O 1
ATOM 1865 N N . ALA B 1 109 ? 7.465 10.555 17.172 1 80.88 109 ALA B N 1
ATOM 1866 C CA . ALA B 1 109 ? 8.164 9.297 17.359 1 80.88 109 ALA B CA 1
ATOM 1867 C C . ALA B 1 109 ? 7.871 8.312 16.234 1 80.88 109 ALA B C 1
ATOM 1869 O O . ALA B 1 109 ? 6.773 8.32 15.672 1 80.88 109 ALA B O 1
ATOM 1870 N N . ASN B 1 110 ? 8.82 7.613 15.914 1 75.12 110 ASN B N 1
ATOM 1871 C CA . ASN B 1 110 ? 8.617 6.582 14.906 1 75.12 110 ASN B CA 1
ATOM 1872 C C . ASN B 1 110 ? 7.594 5.547 15.359 1 75.12 110 ASN B C 1
ATOM 1874 O O . ASN B 1 110 ? 7.625 5.098 16.5 1 75.12 110 ASN B O 1
ATOM 1878 N N . PRO B 1 111 ? 6.738 5.277 14.422 1 72.06 111 PRO B N 1
ATOM 1879 C CA . PRO B 1 111 ? 5.762 4.25 14.797 1 72.06 111 PRO B CA 1
ATOM 1880 C C . PRO B 1 111 ? 6.387 2.865 14.938 1 72.06 111 PRO B C 1
ATOM 1882 O O . PRO B 1 111 ? 7.332 2.533 14.219 1 72.06 111 PRO B O 1
ATOM 1885 N N . ASN B 1 112 ? 6.148 2.145 16.094 1 66.12 112 ASN B N 1
ATOM 1886 C CA . ASN B 1 112 ? 6.613 0.776 16.281 1 66.12 112 ASN B CA 1
ATOM 1887 C C . ASN B 1 112 ? 5.684 -0.232 15.609 1 66.12 112 ASN B C 1
ATOM 1889 O O . ASN B 1 112 ? 4.496 -0.301 15.93 1 66.12 112 ASN B O 1
ATOM 1893 N N . ILE B 1 113 ? 5.973 -0.519 14.414 1 60.5 113 ILE B N 1
ATOM 1894 C CA . ILE B 1 113 ? 5.172 -1.604 13.859 1 60.5 113 ILE B CA 1
ATOM 1895 C C . ILE B 1 113 ? 5.848 -2.943 14.148 1 60.5 113 ILE B C 1
ATOM 1897 O O . ILE B 1 113 ? 7.023 -3.135 13.828 1 60.5 113 ILE B O 1
ATOM 1901 N N . ILE B 1 114 ? 5.43 -3.809 15.32 1 52.97 114 ILE B N 1
ATOM 1902 C CA . ILE B 1 114 ? 5.969 -5.133 15.602 1 52.97 114 ILE B CA 1
ATOM 1903 C C . ILE B 1 114 ? 5.594 -6.098 14.477 1 52.97 114 ILE B C 1
ATOM 1905 O O . ILE B 1 114 ? 4.426 -6.199 14.102 1 52.97 114 ILE B O 1
ATOM 1909 N N . GLN B 1 115 ? 6.25 -6.254 13.438 1 50.03 115 GLN B N 1
ATOM 1910 C CA . GLN B 1 115 ? 6.039 -7.355 12.508 1 50.03 115 GLN B CA 1
ATOM 1911 C C . GLN B 1 115 ? 6.477 -8.688 13.125 1 50.03 115 GLN B C 1
ATOM 1913 O O . GLN B 1 115 ? 7.555 -8.781 13.711 1 50.03 115 GLN B O 1
ATOM 1918 N N . ASN B 1 116 ? 5.641 -9.547 13.719 1 44.09 116 ASN B N 1
ATOM 1919 C CA . ASN B 1 116 ? 5.98 -10.922 14.07 1 44.09 116 ASN B CA 1
ATOM 1920 C C . ASN B 1 116 ? 6.684 -11.633 12.914 1 44.09 116 ASN B C 1
ATOM 1922 O O . ASN B 1 116 ? 6.105 -11.812 11.844 1 44.09 116 ASN B O 1
ATOM 1926 N N . GLN B 1 117 ? 7.879 -11.492 12.539 1 40.56 117 GLN B N 1
ATOM 1927 C CA . GLN B 1 117 ? 8.625 -12.227 11.523 1 40.56 117 GLN B CA 1
ATOM 1928 C C . GLN B 1 117 ? 8.297 -13.711 11.562 1 40.56 117 GLN B C 1
ATOM 1930 O O . GLN B 1 117 ? 7.98 -14.312 10.531 1 40.56 117 GLN B O 1
ATOM 1935 N N . THR B 1 118 ? 9.195 -14.508 12.195 1 36.84 118 THR B N 1
ATOM 1936 C CA . THR B 1 118 ? 9.852 -15.766 11.883 1 36.84 118 THR B CA 1
ATOM 1937 C C . THR B 1 118 ? 8.875 -16.938 11.984 1 36.84 118 THR B C 1
ATOM 1939 O O . THR B 1 118 ? 8.344 -17.219 13.062 1 36.84 118 THR B O 1
ATOM 1942 N N . PRO B 1 119 ? 8.25 -17.203 10.938 1 37.88 119 PRO B N 1
ATOM 1943 C CA . PRO B 1 119 ? 7.664 -18.516 11.234 1 37.88 119 PRO B CA 1
ATOM 1944 C C . PRO B 1 119 ? 8.664 -19.484 11.875 1 37.88 119 PRO B C 1
ATOM 1946 O O . PRO B 1 119 ? 9.852 -19.453 11.539 1 37.88 119 PRO B O 1
ATOM 1949 N N . MET B 1 120 ? 8.414 -20.094 13.016 1 32.25 120 MET B N 1
ATOM 1950 C CA . MET B 1 120 ? 9.062 -21.281 13.547 1 32.25 120 MET B CA 1
ATOM 1951 C C . MET B 1 120 ? 9.219 -22.344 12.461 1 32.25 120 MET B C 1
ATOM 1953 O O . MET B 1 120 ? 8.273 -22.625 11.727 1 32.25 120 MET B O 1
ATOM 1957 N N . LYS B 1 121 ? 10.383 -22.562 12.062 1 35.25 121 LYS B N 1
ATOM 1958 C CA . LYS B 1 121 ? 10.781 -23.797 11.383 1 35.25 121 LYS B CA 1
ATOM 1959 C C . LYS B 1 121 ? 9.891 -24.969 11.789 1 35.25 121 LYS B C 1
ATOM 1961 O O . LYS B 1 121 ? 9.82 -25.312 12.969 1 35.25 121 LYS B O 1
ATOM 1966 N N . LEU B 1 122 ? 8.812 -25.234 11.242 1 26.5 122 LEU B N 1
ATOM 1967 C CA . LEU B 1 122 ? 8.383 -26.609 11.453 1 26.5 122 LEU B CA 1
ATOM 1968 C C . LEU B 1 122 ? 9.531 -27.578 11.227 1 26.5 122 LEU B C 1
ATOM 1970 O O . LEU B 1 122 ? 10.148 -27.578 10.156 1 26.5 122 LEU B O 1
ATOM 1974 N N . ARG B 1 123 ? 10.203 -27.953 12.195 1 28.44 123 ARG B N 1
ATOM 1975 C CA . ARG B 1 123 ? 11 -29.172 12.188 1 28.44 123 ARG B CA 1
ATOM 1976 C C . ARG B 1 123 ? 10.258 -30.312 11.5 1 28.44 123 ARG B C 1
ATOM 1978 O O . ARG B 1 123 ? 9.188 -30.719 11.945 1 28.44 123 ARG B O 1
ATOM 1985 N N . ILE B 1 124 ? 10.156 -30.172 10.125 1 19.59 124 ILE B N 1
ATOM 1986 C CA . ILE B 1 124 ? 9.992 -31.547 9.664 1 19.59 124 ILE B CA 1
ATOM 1987 C C . ILE B 1 124 ? 11.312 -32.312 9.805 1 19.59 124 ILE B C 1
ATOM 1989 O O . ILE B 1 124 ? 12.375 -31.781 9.469 1 19.59 124 ILE B O 1
#

Sequence (248 aa):
MDTDNIPDVFAHGELFTSFIEPVNVEAQKVNLIACNKSIDCLSIILFMEEKLNKIPQIIFLDESKKNEVMQNYSIFIEEARAKYTNLKQDEIKSELAQLSNLCQSWGMANPNIIQNQTPMKLRIMDTDNIPDVFAHGELFTSFIEPVNVEAQKVNLIACNKSIDCLSIILFMEEKLNKIPQIIFLDESKKNEVMQNYSIFIEEARAKYTNLKQDEIKSELAQLSNLCQSWGMANPNIIQNQTPMKLRI

pLDDT: mean 80.33, std 24.5, range [19.59, 98.56]

Nearest PDB structures (foldseek):
  5l3c-assembly1_A  TM=6.248E-01  e=6.157E+00  Homo sapiens
  2x0l-assembly1_A  TM=4.223E-01  e=4.125E+00  Homo sapiens

Solvent-accessible surface area (backbone atoms only — not comparable to full-atom values): 14783 Å² total; per-residue (Å²): 140,82,85,78,72,70,75,78,73,75,77,68,64,76,75,66,63,76,74,58,70,82,79,61,62,71,63,48,49,56,55,56,68,68,44,87,46,30,68,56,29,47,52,52,36,55,52,50,52,53,51,58,72,44,48,87,74,37,87,59,97,44,70,65,58,47,51,51,52,52,48,52,49,50,55,48,42,52,52,36,48,53,49,23,51,51,42,43,50,51,53,50,52,51,51,51,51,52,52,35,52,51,26,47,75,70,74,38,74,38,68,60,49,83,49,70,35,65,62,76,75,73,81,120,136,90,74,72,80,72,74,82,74,79,78,70,67,79,73,66,64,76,75,58,71,83,79,63,61,72,63,49,48,56,54,54,70,68,45,86,47,30,70,57,28,47,53,52,35,53,52,50,50,52,52,57,70,44,49,87,75,37,87,57,97,45,70,67,58,47,52,51,53,52,49,53,51,51,54,49,41,52,51,36,50,53,49,22,52,52,41,42,50,51,52,50,51,51,50,50,51,51,51,35,53,51,27,48,76,69,74,39,75,39,66,65,51,82,48,86,25,70,54,75,74,73,82,121